Protein AF-A0A4V1WY82-F1 (afdb_monomer)

Structure (mmCIF, N/CA/C/O backbone):
data_AF-A0A4V1WY82-F1
#
_entry.id   AF-A0A4V1WY82-F1
#
loop_
_atom_site.group_PDB
_atom_site.id
_atom_site.type_symbol
_atom_site.label_atom_id
_atom_site.label_alt_id
_atom_site.label_comp_id
_atom_site.label_asym_id
_atom_site.label_entity_id
_atom_site.label_seq_id
_atom_site.pdbx_PDB_ins_code
_atom_site.Cartn_x
_atom_site.Cartn_y
_atom_site.Cartn_z
_atom_site.occupancy
_atom_site.B_iso_or_equiv
_atom_site.auth_seq_id
_atom_site.auth_comp_id
_atom_site.auth_asym_id
_atom_site.auth_atom_id
_atom_site.pdbx_PDB_model_num
ATOM 1 N N . MET A 1 1 ? 29.888 20.315 2.794 1.00 37.31 1 MET A N 1
ATOM 2 C CA . MET A 1 1 ? 28.542 19.776 3.081 1.00 37.31 1 MET A CA 1
ATOM 3 C C . MET A 1 1 ? 27.620 20.946 3.357 1.00 37.31 1 MET A C 1
ATOM 5 O O . MET A 1 1 ? 27.768 21.593 4.385 1.00 37.31 1 MET A O 1
ATOM 9 N N . THR A 1 2 ? 26.738 21.263 2.414 1.00 35.22 2 THR A N 1
ATOM 10 C CA . THR A 1 2 ? 25.754 22.341 2.561 1.00 35.22 2 THR A CA 1
ATOM 11 C C . THR A 1 2 ? 24.454 21.702 3.030 1.00 35.22 2 THR A C 1
ATOM 13 O O . THR A 1 2 ? 23.921 20.829 2.351 1.00 35.22 2 THR A O 1
ATOM 16 N N . LYS A 1 3 ? 23.987 22.074 4.222 1.00 39.97 3 LYS A N 1
ATOM 17 C CA . LYS A 1 3 ? 22.721 21.601 4.791 1.00 39.97 3 LYS A CA 1
ATOM 18 C C . LYS A 1 3 ? 21.588 22.189 3.942 1.00 39.97 3 LYS A C 1
ATOM 20 O O . LYS A 1 3 ? 21.445 23.408 3.901 1.00 39.97 3 LYS A O 1
ATOM 25 N N . VAL A 1 4 ? 20.825 21.353 3.241 1.00 39.84 4 VAL A N 1
ATOM 26 C CA . VAL A 1 4 ? 19.589 21.794 2.582 1.00 39.84 4 VAL A CA 1
ATOM 27 C C . VAL A 1 4 ? 18.517 21.873 3.661 1.00 39.84 4 VAL A C 1
ATOM 29 O O . VAL A 1 4 ? 18.055 20.855 4.169 1.00 39.84 4 VAL A O 1
ATOM 32 N N . THR A 1 5 ? 18.171 23.088 4.067 1.00 46.53 5 THR A N 1
ATOM 33 C CA . THR A 1 5 ? 17.053 23.349 4.972 1.00 46.53 5 THR A CA 1
ATOM 34 C C . THR A 1 5 ? 15.776 23.359 4.137 1.00 46.53 5 THR A C 1
ATOM 36 O O . THR A 1 5 ? 15.651 24.174 3.223 1.00 46.53 5 THR A O 1
ATOM 39 N N . LYS A 1 6 ? 14.843 22.443 4.414 1.00 39.34 6 LYS A N 1
ATOM 40 C CA . LYS A 1 6 ? 13.514 22.444 3.794 1.00 39.34 6 LYS A CA 1
ATOM 41 C C . LYS A 1 6 ? 12.811 23.745 4.193 1.00 39.34 6 LYS A C 1
ATOM 43 O O . LYS A 1 6 ? 12.669 24.029 5.379 1.00 39.34 6 LYS A O 1
ATOM 48 N N . VAL A 1 7 ? 12.456 24.562 3.208 1.00 43.59 7 VAL A N 1
ATOM 49 C CA . VAL A 1 7 ? 11.649 25.767 3.412 1.00 43.59 7 VAL A CA 1
ATOM 50 C C . VAL A 1 7 ? 10.215 25.362 3.112 1.00 43.59 7 VAL A C 1
ATOM 52 O O . VAL A 1 7 ? 9.836 25.268 1.946 1.00 43.59 7 VAL A O 1
ATOM 55 N N . ASP A 1 8 ? 9.435 25.065 4.150 1.00 43.78 8 ASP A N 1
ATOM 56 C CA . ASP A 1 8 ? 7.994 24.883 4.001 1.00 43.78 8 ASP A CA 1
ATOM 57 C C . ASP A 1 8 ? 7.388 26.260 3.698 1.00 43.78 8 ASP A C 1
ATOM 59 O O . ASP A 1 8 ? 7.246 27.119 4.567 1.00 43.78 8 ASP A O 1
ATOM 63 N N . ALA A 1 9 ? 7.129 26.517 2.418 1.00 51.94 9 ALA A N 1
ATOM 64 C CA . ALA A 1 9 ? 6.498 27.748 1.978 1.00 51.94 9 ALA A CA 1
ATOM 65 C C . ALA A 1 9 ? 4.977 27.596 2.085 1.00 51.94 9 ALA A C 1
ATOM 67 O O . ALA A 1 9 ? 4.385 26.743 1.425 1.00 51.94 9 ALA A O 1
ATOM 68 N N . THR A 1 10 ? 4.330 28.448 2.880 1.00 53.16 10 THR A N 1
ATOM 69 C CA . THR A 1 10 ? 2.871 28.594 2.855 1.00 53.16 10 THR A CA 1
ATOM 70 C C . THR A 1 10 ? 2.479 29.231 1.527 1.00 53.16 10 THR A C 1
ATOM 72 O O . THR A 1 10 ? 2.711 30.420 1.308 1.00 53.16 10 THR A O 1
ATOM 75 N N . VAL A 1 11 ? 1.910 28.436 0.622 1.00 58.19 11 VAL A N 1
ATOM 76 C CA . VAL A 1 11 ? 1.456 28.913 -0.687 1.00 58.19 11 VAL A CA 1
ATOM 77 C C . VAL A 1 11 ? -0.062 29.062 -0.666 1.00 58.19 11 VAL A C 1
ATOM 79 O O . VAL A 1 11 ? -0.779 28.139 -0.287 1.00 58.19 11 VAL A O 1
ATOM 82 N N . SER A 1 12 ? -0.559 30.233 -1.065 1.00 64.06 12 SER A N 1
ATOM 83 C CA . SER A 1 12 ? -1.989 30.516 -1.196 1.00 64.06 12 SER A CA 1
ATOM 84 C C . SER A 1 12 ? -2.392 30.605 -2.668 1.00 64.06 12 SER A C 1
ATOM 86 O O . SER A 1 12 ? -1.624 31.041 -3.526 1.00 64.06 12 SER A O 1
ATOM 88 N N . GLY A 1 13 ? -3.608 30.163 -2.983 1.00 68.88 13 GLY A N 1
ATOM 8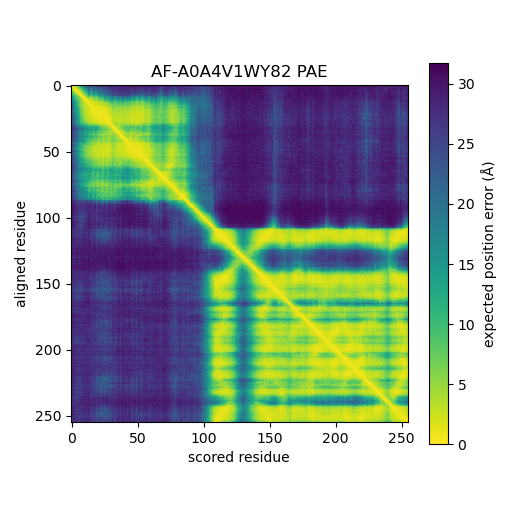9 C CA . GLY A 1 13 ? -4.155 30.228 -4.336 1.00 68.88 13 GLY A CA 1
ATOM 90 C C . GLY A 1 13 ? -5.323 29.272 -4.532 1.00 68.88 13 GLY A C 1
ATOM 91 O O . GLY A 1 13 ? -5.389 28.215 -3.912 1.00 68.88 13 GLY A O 1
ATOM 92 N N . THR A 1 14 ? -6.244 29.613 -5.432 1.00 67.81 14 THR A N 1
ATOM 93 C CA . THR A 1 14 ? -7.400 28.757 -5.757 1.00 67.81 14 THR A CA 1
ATOM 94 C C . THR A 1 14 ? -6.990 27.429 -6.399 1.00 67.81 14 THR A C 1
ATOM 96 O O . THR A 1 14 ? -7.705 26.438 -6.269 1.00 67.81 14 THR A O 1
ATOM 99 N N . SER A 1 15 ? -5.801 27.365 -7.008 1.00 70.19 15 SER A N 1
ATOM 100 C CA . SER A 1 15 ? -5.164 26.121 -7.461 1.00 70.19 15 SER A CA 1
ATOM 101 C C . SER A 1 15 ? -4.951 25.121 -6.326 1.00 70.19 15 SER A C 1
ATOM 103 O O . SER A 1 15 ? -5.021 23.918 -6.554 1.00 70.19 15 SER A O 1
ATOM 105 N N . PHE A 1 16 ? -4.741 25.618 -5.105 1.00 73.81 16 PHE A N 1
ATOM 106 C CA . PHE A 1 16 ? -4.625 24.803 -3.907 1.00 73.81 16 PHE A CA 1
ATOM 107 C C . PHE A 1 16 ? -5.960 24.515 -3.255 1.00 73.81 16 PHE A C 1
ATOM 109 O O . PHE A 1 16 ? -5.910 23.731 -2.336 1.00 73.81 16 PHE A O 1
ATOM 116 N N . ALA A 1 17 ? -7.079 25.116 -3.685 1.00 70.94 17 ALA A N 1
ATOM 117 C CA . ALA A 1 17 ? -8.444 24.818 -3.222 1.00 70.94 17 ALA A CA 1
ATOM 118 C C . ALA A 1 17 ? -9.136 23.741 -4.092 1.00 70.94 17 ALA A C 1
ATOM 120 O O . ALA A 1 17 ? -10.013 22.998 -3.646 1.00 70.94 17 ALA A O 1
ATOM 121 N N . ALA A 1 18 ? -8.744 23.661 -5.367 1.00 74.31 18 ALA A N 1
ATOM 122 C CA . ALA A 1 18 ? -9.261 22.690 -6.326 1.00 74.31 18 ALA A CA 1
ATOM 123 C C . ALA A 1 18 ? -9.096 21.215 -5.891 1.00 74.31 18 ALA A C 1
ATOM 125 O O . ALA A 1 18 ? -10.080 20.474 -5.989 1.00 74.31 18 ALA A O 1
ATOM 126 N N . PRO A 1 19 ? -7.927 20.753 -5.395 1.00 77.88 19 PRO A N 1
ATOM 127 C CA . PRO A 1 19 ? -7.773 19.360 -4.979 1.00 77.88 19 PRO A CA 1
ATOM 128 C C . PRO A 1 19 ? -8.625 18.989 -3.755 1.00 77.88 19 PRO A C 1
ATOM 130 O O . PRO A 1 19 ? -9.113 17.863 -3.704 1.00 77.88 19 PRO A O 1
ATOM 133 N N . GLN A 1 20 ? -8.883 19.900 -2.805 1.00 76.12 20 GLN A N 1
ATOM 134 C CA . GLN A 1 20 ? -9.777 19.597 -1.676 1.00 76.12 20 GLN A CA 1
ATOM 135 C C . GLN A 1 20 ? -11.219 19.446 -2.151 1.00 76.12 20 GLN A C 1
ATOM 137 O O . GLN A 1 20 ? -11.891 18.499 -1.753 1.00 76.12 20 GLN A O 1
ATOM 142 N N . VAL A 1 21 ? -11.692 20.328 -3.040 1.00 77.81 21 VAL A N 1
ATOM 143 C CA . VAL A 1 21 ? -13.043 20.205 -3.615 1.00 77.81 21 VAL A CA 1
ATOM 144 C C . VAL A 1 21 ? -13.185 18.892 -4.390 1.00 77.81 21 VAL A C 1
ATOM 146 O O . VAL A 1 21 ? -14.201 18.209 -4.259 1.00 77.81 21 VAL A O 1
ATOM 149 N N . ALA A 1 22 ? -12.158 18.497 -5.148 1.00 79.50 22 ALA A N 1
ATOM 150 C CA . ALA A 1 22 ? -12.139 17.212 -5.842 1.00 79.50 22 ALA A CA 1
ATOM 151 C C . ALA A 1 22 ? -12.203 16.024 -4.866 1.00 79.50 22 ALA A C 1
ATOM 153 O O . ALA A 1 22 ? -12.971 15.092 -5.099 1.00 79.50 22 ALA A O 1
ATOM 154 N N . GLY A 1 23 ? -11.457 16.083 -3.757 1.00 79.81 23 GLY A N 1
ATOM 155 C CA . GLY A 1 23 ? -11.497 15.076 -2.695 1.00 79.81 23 GLY A CA 1
ATOM 156 C C . GLY A 1 23 ? -12.883 14.941 -2.064 1.00 79.81 23 GLY A C 1
ATOM 157 O O . GLY A 1 23 ? -13.404 13.835 -1.967 1.00 79.81 23 GLY A O 1
ATOM 158 N N . VAL A 1 24 ? -13.531 16.062 -1.729 1.00 79.81 24 VAL A N 1
ATOM 159 C CA . VAL A 1 24 ? -14.899 16.055 -1.185 1.00 79.81 24 VAL A CA 1
ATOM 160 C C . VAL A 1 24 ? -15.875 15.424 -2.178 1.00 79.81 24 VAL A C 1
ATOM 162 O O . VAL A 1 24 ? -16.623 14.524 -1.810 1.00 79.81 24 VAL A O 1
ATOM 165 N N . ILE A 1 25 ? -15.849 15.824 -3.453 1.00 79.62 25 ILE A N 1
ATOM 166 C CA . ILE A 1 25 ? -16.720 15.231 -4.483 1.00 79.62 25 ILE A CA 1
ATOM 167 C C . ILE A 1 25 ? -16.465 13.723 -4.619 1.00 79.62 25 ILE A C 1
ATOM 169 O O . ILE A 1 25 ? -17.419 12.957 -4.751 1.00 79.62 25 ILE A O 1
ATOM 173 N N . ALA A 1 26 ? -15.204 13.286 -4.554 1.00 81.25 26 ALA A N 1
ATOM 174 C CA . ALA A 1 26 ? -14.852 11.871 -4.605 1.00 81.25 26 ALA A CA 1
ATOM 175 C C . ALA A 1 26 ? -15.459 11.086 -3.431 1.00 81.25 26 ALA A C 1
ATOM 177 O O . ALA A 1 26 ? -16.004 10.007 -3.655 1.00 81.25 26 ALA A O 1
ATOM 178 N N . THR A 1 27 ? -15.465 11.649 -2.220 1.00 78.44 27 THR A N 1
ATOM 179 C CA . THR A 1 27 ? -16.127 11.042 -1.055 1.00 78.44 27 THR A CA 1
ATOM 180 C C . THR A 1 27 ? -17.627 10.853 -1.283 1.00 78.44 27 THR A C 1
ATOM 182 O O . THR A 1 27 ? -18.168 9.788 -1.003 1.00 78.44 27 THR A O 1
ATOM 185 N N . TYR A 1 28 ? -18.319 11.838 -1.861 1.00 74.62 28 TYR A N 1
ATOM 186 C CA . TYR A 1 28 ? -19.750 11.708 -2.183 1.00 74.62 28 TYR A CA 1
ATOM 187 C C . TYR A 1 28 ? -20.048 10.710 -3.303 1.00 74.62 28 TYR A C 1
ATOM 189 O O . TYR A 1 28 ? -21.163 10.196 -3.396 1.00 74.62 28 TYR A O 1
ATOM 197 N N . LEU A 1 29 ? -19.073 10.449 -4.173 1.00 74.12 29 LEU A N 1
ATOM 198 C CA . LEU A 1 29 ? -19.192 9.439 -5.218 1.00 74.12 29 LEU A CA 1
ATOM 199 C C . LEU A 1 29 ? -18.999 8.017 -4.680 1.00 74.12 29 LEU A C 1
ATOM 201 O O . LEU A 1 29 ? -19.572 7.091 -5.255 1.00 74.12 29 LEU A O 1
ATOM 205 N N . SER A 1 30 ? -18.197 7.843 -3.627 1.00 72.81 30 SER A N 1
ATOM 206 C CA . SER A 1 30 ? -17.795 6.531 -3.106 1.00 72.81 30 SER A CA 1
ATOM 207 C C . SER A 1 30 ? -18.543 6.092 -1.846 1.00 72.81 30 SER A C 1
AT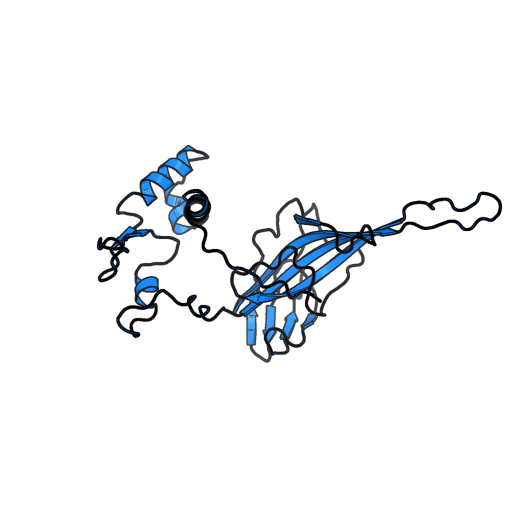OM 209 O O . SER A 1 30 ? -18.653 4.892 -1.600 1.00 72.81 30 SER A O 1
ATOM 211 N N . HIS A 1 31 ? -19.068 7.024 -1.047 1.00 70.19 31 HIS A N 1
ATOM 212 C CA . HIS A 1 31 ? -19.664 6.700 0.246 1.00 70.19 31 HIS A CA 1
ATOM 213 C C . HIS A 1 31 ? -21.041 6.043 0.095 1.00 70.19 31 HIS A C 1
ATOM 215 O O . HIS A 1 31 ? -21.954 6.614 -0.500 1.00 70.19 31 HIS A O 1
ATOM 221 N N . ALA A 1 32 ? -21.213 4.853 0.678 1.00 57.50 32 ALA A N 1
ATOM 222 C CA . ALA A 1 32 ? -22.410 4.027 0.504 1.00 57.50 32 ALA A CA 1
ATOM 223 C C . ALA A 1 32 ? -23.712 4.777 0.846 1.00 57.50 32 ALA A C 1
ATOM 225 O O . ALA A 1 3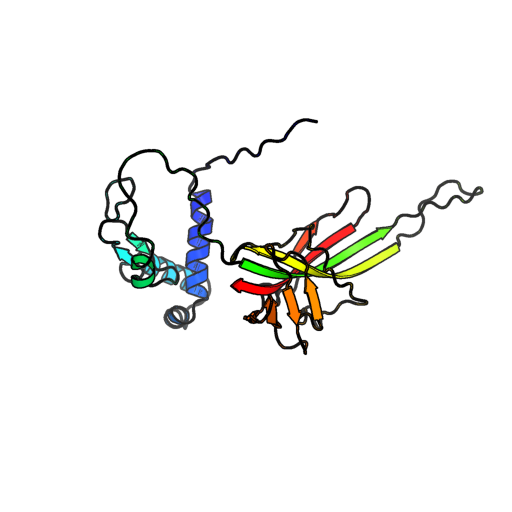2 ? -24.649 4.757 0.051 1.00 57.50 32 ALA A O 1
ATOM 226 N N . GLU A 1 33 ? -23.731 5.525 1.956 1.00 59.19 33 GLU A N 1
ATOM 227 C CA . GLU A 1 33 ? -24.923 6.254 2.425 1.00 59.19 33 GLU A CA 1
ATOM 228 C C . GLU A 1 33 ? -25.361 7.404 1.500 1.00 59.19 33 GLU A C 1
ATOM 230 O O . GLU A 1 33 ? -26.535 7.771 1.481 1.00 59.19 33 GLU A O 1
ATOM 235 N N . THR A 1 34 ? -24.443 7.984 0.719 1.00 61.97 34 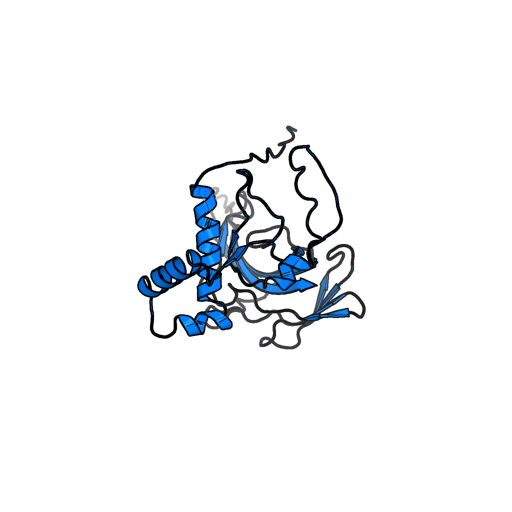THR A N 1
ATOM 236 C C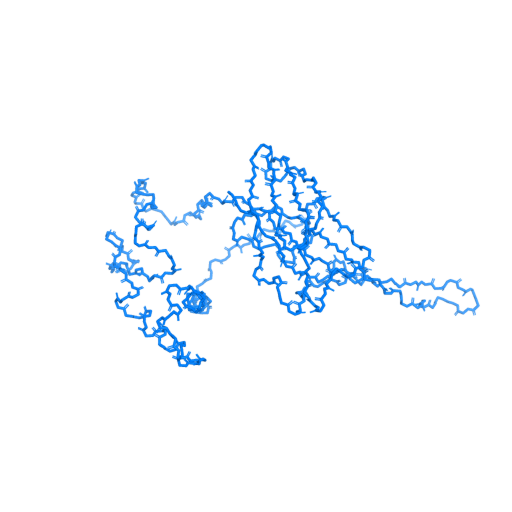A . THR A 1 34 ? -24.761 9.078 -0.216 1.00 61.97 34 THR A CA 1
ATOM 237 C C . THR A 1 34 ? -24.819 8.602 -1.661 1.00 61.97 34 THR A C 1
ATOM 239 O O . THR A 1 34 ? -25.499 9.222 -2.474 1.00 61.97 34 THR A O 1
ATOM 242 N N . SER A 1 35 ? -24.192 7.469 -1.985 1.00 62.59 35 SER A N 1
ATOM 243 C CA . SER A 1 35 ? -24.182 6.883 -3.328 1.00 62.59 35 SER A CA 1
ATOM 244 C C . SER A 1 35 ? -25.592 6.577 -3.843 1.00 62.59 35 SER A C 1
ATOM 246 O O . SER A 1 35 ? -25.883 6.790 -5.023 1.00 62.59 35 SER A O 1
ATOM 248 N N . GLU A 1 36 ? -26.498 6.183 -2.941 1.00 68.19 36 GLU A N 1
ATOM 249 C CA . GLU A 1 36 ? -27.888 5.882 -3.273 1.00 68.19 36 GLU A CA 1
ATOM 250 C C . GLU A 1 36 ? -28.688 7.118 -3.697 1.00 68.19 36 GLU A C 1
ATOM 252 O O . GLU A 1 36 ? -29.575 7.012 -4.546 1.00 68.19 36 GLU A O 1
ATOM 257 N N . GLN A 1 37 ? -28.334 8.305 -3.187 1.00 69.38 37 GLN A N 1
ATOM 258 C CA . GLN A 1 37 ? -28.984 9.574 -3.545 1.00 69.38 37 GLN A CA 1
ATOM 259 C C . GLN A 1 37 ? -28.752 9.948 -5.015 1.00 69.38 37 GLN A C 1
ATOM 261 O O . GLN A 1 37 ? -29.525 10.710 -5.598 1.00 69.38 37 GLN A O 1
ATOM 266 N N . TRP A 1 38 ? -27.707 9.385 -5.627 1.00 74.62 38 TRP A N 1
ATOM 267 C CA . TRP A 1 38 ? -27.303 9.651 -7.005 1.00 74.62 38 TRP A CA 1
ATOM 268 C C . TRP A 1 38 ? -27.568 8.473 -7.951 1.00 74.62 38 TRP A C 1
ATOM 270 O O . TRP A 1 38 ? -27.116 8.489 -9.107 1.00 74.62 38 TRP A O 1
ATOM 280 N N . ASN A 1 39 ? -28.289 7.448 -7.486 1.00 68.31 39 ASN A N 1
ATOM 281 C CA . ASN A 1 39 ? -28.653 6.292 -8.296 1.00 68.31 39 ASN A CA 1
ATOM 282 C C . ASN A 1 39 ? -29.482 6.732 -9.515 1.00 68.31 39 ASN A C 1
ATOM 284 O O . ASN A 1 39 ? -30.498 7.410 -9.399 1.00 68.31 39 ASN A O 1
ATOM 288 N N . GLY A 1 40 ? -29.016 6.364 -10.712 1.00 72.56 40 GLY A N 1
ATOM 289 C CA . GLY A 1 40 ? -29.618 6.762 -11.993 1.00 72.56 40 GLY A CA 1
ATOM 290 C C . GLY A 1 40 ? -28.968 7.973 -12.678 1.00 72.56 40 GLY A C 1
ATOM 291 O O . GLY A 1 40 ? -29.212 8.201 -13.862 1.00 72.56 40 GLY A O 1
ATOM 292 N N . LEU A 1 41 ? -28.086 8.712 -11.997 1.00 76.75 41 LEU A N 1
ATOM 293 C CA . LEU A 1 41 ? -27.262 9.764 -12.607 1.00 76.75 41 LEU A CA 1
ATOM 294 C C . LEU A 1 41 ? -25.881 9.210 -12.959 1.00 76.75 41 LEU A C 1
ATOM 296 O O . LEU A 1 41 ? -25.329 8.436 -12.187 1.00 76.75 41 LEU A O 1
ATOM 300 N N . THR A 1 42 ? -25.279 9.611 -14.079 1.00 76.44 42 THR A N 1
ATOM 301 C CA . THR A 1 42 ? -23.930 9.169 -14.485 1.00 76.44 42 THR A CA 1
ATOM 302 C C . THR A 1 42 ? -23.074 10.335 -14.979 1.00 76.44 42 THR A C 1
ATOM 304 O O . THR A 1 42 ? -23.591 11.388 -15.370 1.00 76.44 42 THR A O 1
ATOM 307 N N . GLY A 1 43 ? -21.749 10.154 -14.941 1.00 77.25 43 GLY A N 1
ATOM 308 C CA . GLY A 1 43 ? -20.771 11.107 -15.470 1.00 77.25 43 GLY A CA 1
ATOM 309 C C . GLY A 1 43 ? -20.950 12.531 -14.931 1.00 77.25 43 GLY A C 1
ATOM 310 O O . GLY A 1 43 ? -21.140 12.742 -13.734 1.00 77.25 43 GLY A O 1
ATOM 311 N N . VAL A 1 44 ? -20.932 13.513 -15.835 1.00 81.00 44 VAL A N 1
ATOM 312 C CA . VAL A 1 44 ? -21.014 14.948 -15.506 1.00 81.00 44 VAL A CA 1
ATOM 313 C C . VAL A 1 44 ? -22.299 15.311 -14.756 1.00 81.00 44 VAL A C 1
ATOM 315 O O . VAL A 1 44 ? -22.255 16.121 -13.835 1.00 81.00 44 VAL A O 1
ATOM 318 N N . LYS A 1 45 ? -23.439 14.689 -15.091 1.00 77.38 45 LYS A N 1
ATOM 319 C CA . LYS A 1 45 ? -24.724 14.983 -14.433 1.00 77.38 45 LYS A CA 1
ATOM 320 C C . LYS A 1 45 ? -24.696 14.624 -12.950 1.00 77.38 45 LYS A C 1
ATOM 322 O O . LYS A 1 45 ? -25.242 15.356 -12.136 1.00 77.38 45 LYS A O 1
ATOM 327 N N . ARG A 1 46 ? -24.020 13.526 -12.597 1.00 78.62 46 ARG A N 1
ATOM 328 C CA . ARG A 1 46 ? -23.834 13.119 -11.200 1.00 78.62 46 ARG A CA 1
ATOM 329 C C . ARG A 1 46 ? -22.989 14.142 -10.437 1.00 78.62 46 ARG A C 1
ATOM 331 O O . ARG A 1 46 ? -23.384 14.575 -9.363 1.00 78.62 46 ARG A O 1
ATOM 338 N N . VAL A 1 47 ? -21.871 14.574 -11.021 1.00 78.75 47 VAL A N 1
ATOM 339 C CA . VAL A 1 47 ? -20.982 15.578 -10.410 1.00 78.75 47 VAL A CA 1
ATOM 340 C C . VAL A 1 47 ? -21.698 16.919 -10.212 1.00 78.75 47 VAL A C 1
ATOM 342 O O . VAL A 1 47 ? -21.552 17.541 -9.165 1.00 78.75 47 VAL A O 1
ATOM 345 N N . GLN A 1 48 ? -22.521 17.343 -11.175 1.00 80.44 48 GLN A N 1
ATOM 346 C CA . GLN A 1 48 ? -23.308 18.576 -11.068 1.00 80.44 48 GLN A CA 1
ATOM 347 C C . GLN A 1 48 ? -24.336 18.529 -9.930 1.00 80.44 48 GLN A C 1
ATOM 349 O O . GLN A 1 48 ? -24.512 19.526 -9.233 1.00 80.44 48 GLN A O 1
ATOM 354 N N . GLU A 1 49 ? -25.005 17.394 -9.721 1.00 79.75 49 GLU A N 1
ATOM 355 C CA . GLU A 1 49 ? -25.956 17.248 -8.612 1.00 79.75 49 GLU A CA 1
ATOM 356 C C . GLU A 1 49 ? -25.253 17.179 -7.251 1.00 79.75 49 GLU A C 1
ATOM 358 O O . GLU A 1 49 ? -25.703 17.828 -6.309 1.00 79.75 49 GLU A O 1
ATOM 363 N N . ILE A 1 50 ? -24.092 16.520 -7.165 1.00 81.75 50 ILE A N 1
ATOM 364 C CA . ILE A 1 50 ? -23.244 16.556 -5.962 1.00 81.75 50 ILE A CA 1
ATOM 365 C C . ILE A 1 50 ? -22.808 17.992 -5.660 1.00 81.75 50 ILE A C 1
ATOM 367 O O . ILE A 1 50 ? -22.917 18.445 -4.527 1.00 81.75 50 ILE A O 1
ATOM 371 N N . GLN A 1 51 ? -22.378 18.754 -6.668 1.00 81.06 51 GLN A N 1
ATOM 372 C CA . GLN A 1 51 ? -21.996 20.152 -6.483 1.00 81.06 51 GLN A CA 1
ATOM 373 C C . GLN A 1 51 ? -23.169 21.005 -5.973 1.00 81.06 51 GLN A C 1
ATOM 375 O O . GLN A 1 51 ? -22.997 21.793 -5.045 1.00 81.06 51 GLN A O 1
ATOM 380 N N . LYS A 1 52 ? -24.375 20.833 -6.532 1.00 80.12 52 LYS A N 1
ATOM 381 C CA . LYS A 1 52 ? -25.585 21.515 -6.036 1.00 80.12 52 LYS A CA 1
ATOM 382 C C . LYS A 1 52 ? -25.904 21.129 -4.596 1.00 80.12 52 LYS A C 1
ATOM 384 O O . LYS A 1 52 ? -26.310 21.987 -3.817 1.00 80.12 52 LYS A O 1
ATOM 389 N N . TYR A 1 53 ? -25.721 19.857 -4.253 1.00 78.94 53 TYR A N 1
ATOM 390 C CA . TYR A 1 53 ? -25.924 19.361 -2.901 1.00 78.94 53 TYR A CA 1
ATOM 391 C C . TYR A 1 53 ? -24.943 19.997 -1.922 1.00 78.94 53 TYR A C 1
ATOM 393 O O . TYR A 1 53 ? -25.412 20.557 -0.939 1.00 78.94 53 TYR A O 1
ATOM 401 N N . LEU A 1 54 ? -23.643 20.014 -2.247 1.00 78.31 54 LEU A N 1
ATOM 402 C CA . LEU A 1 54 ? -22.556 20.611 -1.454 1.00 78.31 54 LEU A CA 1
ATOM 403 C C . LEU A 1 54 ? -22.750 22.106 -1.160 1.00 78.31 54 LEU A C 1
ATOM 405 O O . LEU A 1 54 ? -22.329 22.598 -0.118 1.00 78.31 54 LEU A O 1
ATOM 4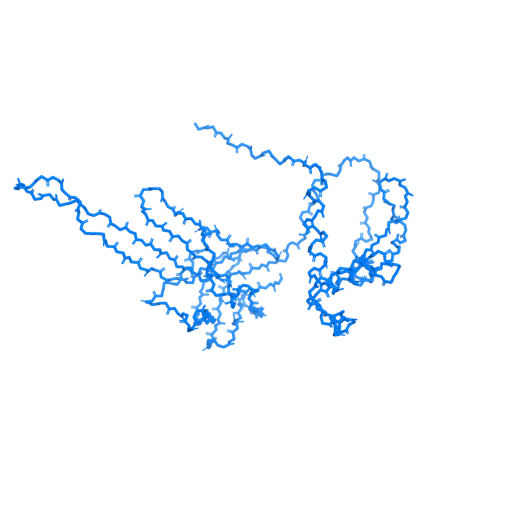09 N N . ILE A 1 55 ? -23.370 22.833 -2.092 1.00 75.06 55 ILE A N 1
ATOM 410 C CA . ILE A 1 55 ? -23.683 24.262 -1.942 1.00 75.06 55 ILE A CA 1
ATOM 411 C C . ILE A 1 55 ? -24.955 24.468 -1.095 1.00 75.06 55 ILE A C 1
ATOM 413 O O . ILE A 1 55 ? -25.213 25.563 -0.594 1.00 75.06 55 ILE A O 1
ATOM 417 N N . SER A 1 56 ? -25.781 23.433 -0.932 1.00 74.25 56 SER A N 1
ATOM 418 C CA . SER A 1 56 ? -27.049 23.524 -0.214 1.00 74.25 56 SER A CA 1
ATOM 419 C C . SER A 1 56 ? -26.877 23.388 1.301 1.00 74.25 56 SER A C 1
ATOM 421 O O . SER A 1 56 ? -25.952 22.757 1.797 1.00 74.25 56 SER A O 1
ATOM 423 N N . ASN A 1 57 ? -27.863 23.870 2.062 1.00 75.31 57 ASN A N 1
ATOM 424 C CA . ASN A 1 57 ? -27.907 23.662 3.514 1.00 75.31 57 ASN A CA 1
ATOM 425 C C . ASN A 1 57 ? -28.073 22.185 3.924 1.00 75.31 57 ASN A C 1
ATOM 427 O O . ASN A 1 57 ? -27.994 21.889 5.107 1.00 75.31 57 ASN A O 1
ATOM 431 N N . LYS A 1 58 ? -28.351 21.261 2.992 1.00 69.12 58 LYS A N 1
ATOM 432 C CA . LYS A 1 58 ? -28.560 19.839 3.315 1.00 69.12 58 LYS A CA 1
ATOM 433 C C . LYS A 1 58 ? -27.251 19.089 3.542 1.00 69.12 58 LYS A C 1
ATOM 435 O O . LYS A 1 58 ? -27.240 18.095 4.255 1.00 69.12 58 LYS A O 1
ATOM 440 N N . SER A 1 59 ? -26.169 19.560 2.932 1.00 71.19 59 SER A N 1
ATOM 441 C CA . SER A 1 59 ? -24.841 18.961 3.029 1.00 71.19 59 SER A CA 1
ATOM 442 C C . SER A 1 59 ? -23.974 19.637 4.079 1.00 71.19 59 SER A C 1
ATOM 444 O O . SER A 1 59 ? -22.763 19.463 4.050 1.00 71.19 59 SER A O 1
ATOM 446 N N . SER A 1 60 ? -24.534 20.506 4.915 1.00 73.56 60 SER A N 1
ATOM 447 C CA . SER A 1 60 ? -23.731 21.357 5.782 1.00 73.56 60 SER A CA 1
ATOM 448 C C . SER A 1 60 ? -24.484 21.749 7.036 1.00 73.56 60 SER A C 1
ATOM 450 O O . SER A 1 60 ? -25.694 21.958 6.974 1.00 73.56 60 SER A O 1
ATOM 452 N N . TRP A 1 61 ? -23.761 21.971 8.120 1.00 73.50 61 TRP A N 1
ATOM 453 C CA . TRP A 1 61 ? -24.293 22.590 9.326 1.00 73.50 61 TRP A CA 1
ATOM 454 C C . TRP A 1 61 ? -23.464 23.820 9.689 1.00 73.50 61 TRP A C 1
ATOM 456 O O . TRP A 1 61 ? -22.390 24.065 9.133 1.00 73.50 61 TRP A O 1
ATOM 466 N N . ILE A 1 62 ? -24.008 24.629 10.590 1.00 76.69 62 ILE A N 1
ATOM 467 C CA . ILE A 1 62 ? -23.276 25.736 11.195 1.00 76.69 62 ILE A CA 1
ATOM 468 C C . ILE A 1 62 ? -22.634 25.203 12.465 1.00 76.69 62 ILE A C 1
ATOM 470 O O . ILE A 1 62 ? -23.327 24.688 13.344 1.00 76.69 62 ILE A O 1
ATOM 474 N N . GLU A 1 63 ? -21.320 25.334 12.566 1.00 68.62 63 GLU A N 1
ATOM 475 C CA . GLU A 1 63 ? -20.615 24.998 13.791 1.00 68.62 63 GLU A CA 1
ATOM 476 C C . GLU A 1 63 ? -20.838 26.108 14.826 1.00 68.62 63 GLU A C 1
ATOM 478 O O . GLU A 1 63 ? -20.388 27.245 14.684 1.00 68.62 63 GLU A O 1
ATOM 483 N N . SER A 1 64 ? -21.604 25.785 15.870 1.00 63.84 64 SER A N 1
ATOM 484 C CA . SER A 1 64 ? -21.989 26.752 16.897 1.00 63.84 64 SER A CA 1
ATOM 485 C C . SER A 1 64 ? -20.764 27.270 17.651 1.00 63.84 64 SER A C 1
ATOM 487 O O . SER A 1 64 ? -20.121 26.523 18.382 1.00 63.84 64 SER A O 1
ATOM 489 N N . GLY A 1 65 ? -20.499 28.572 17.539 1.00 64.56 65 GLY A N 1
ATOM 490 C CA . GLY A 1 65 ? -19.385 29.238 18.218 1.00 64.56 65 GLY A CA 1
ATOM 491 C C . GLY A 1 65 ? -18.097 29.313 17.397 1.00 64.56 65 GLY A C 1
ATOM 492 O O . GLY A 1 65 ? -17.184 30.028 17.807 1.00 64.56 65 GLY A O 1
ATOM 493 N N . ALA A 1 66 ? -18.037 28.663 16.231 1.00 66.19 66 ALA A N 1
ATOM 494 C CA . ALA A 1 66 ? -16.936 28.815 15.291 1.00 66.19 66 ALA A CA 1
ATOM 495 C C . ALA A 1 66 ? -17.236 29.940 14.294 1.00 66.19 66 ALA A C 1
ATOM 497 O O . ALA A 1 66 ? -18.315 30.010 13.695 1.00 66.19 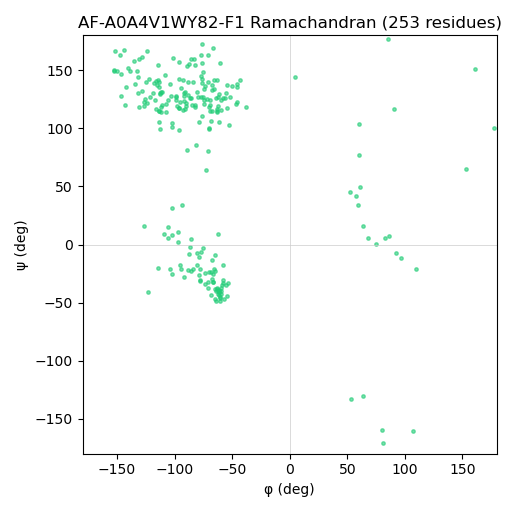66 ALA A O 1
ATOM 498 N N . LYS A 1 67 ? -16.261 30.832 14.122 1.00 68.75 67 LYS A N 1
ATOM 499 C CA . LYS A 1 67 ? -16.292 31.902 13.128 1.00 68.75 67 LYS A CA 1
ATOM 500 C C . LYS A 1 67 ? -15.193 31.668 12.106 1.00 68.75 67 LYS A C 1
ATOM 502 O O . LYS A 1 67 ? -14.102 31.230 12.468 1.00 68.75 67 LYS A O 1
ATOM 507 N N . ASP A 1 68 ? -15.478 31.954 10.844 1.00 65.94 68 ASP A N 1
ATOM 508 C CA . ASP A 1 68 ? -14.423 32.068 9.846 1.00 65.94 68 ASP A CA 1
ATOM 509 C C . ASP A 1 68 ? -13.528 33.298 10.145 1.00 65.94 68 ASP A C 1
ATOM 511 O O . ASP A 1 68 ? -13.864 34.119 11.010 1.00 65.94 68 ASP A O 1
ATOM 515 N N . PRO A 1 69 ? -12.373 33.445 9.471 1.00 66.94 69 PRO A N 1
ATOM 516 C CA . PRO A 1 69 ? -11.478 34.586 9.678 1.00 66.94 69 PRO A CA 1
ATOM 517 C C . PRO A 1 69 ? -12.123 35.961 9.433 1.00 66.94 69 PRO A C 1
ATOM 519 O O . PRO A 1 69 ? -11.598 36.965 9.910 1.00 66.94 69 PRO A O 1
ATOM 522 N N . ASP A 1 70 ? -13.255 36.003 8.726 1.00 71.31 70 ASP A N 1
ATOM 523 C CA . ASP A 1 70 ? -14.011 37.213 8.406 1.00 71.31 70 ASP A CA 1
ATOM 524 C C . ASP A 1 70 ? -15.186 37.454 9.385 1.00 71.31 70 ASP A C 1
ATOM 526 O O . ASP A 1 70 ? -15.919 38.439 9.262 1.00 71.31 70 ASP A O 1
ATOM 530 N N . GLY A 1 71 ? -15.351 36.596 10.400 1.00 69.94 71 GLY A N 1
ATOM 531 C CA . GLY A 1 71 ? -16.343 36.732 11.469 1.00 69.94 71 GLY A CA 1
ATOM 532 C C . GLY A 1 71 ? -17.730 36.156 11.157 1.00 69.94 71 GLY A C 1
ATOM 533 O O . GLY A 1 71 ? -18.658 36.327 11.961 1.00 69.94 71 GLY A O 1
ATOM 534 N N . TYR A 1 72 ? -17.900 35.463 10.030 1.00 71.50 72 TYR A N 1
ATOM 535 C CA . TYR A 1 72 ? -19.145 34.775 9.688 1.00 71.50 72 TYR A CA 1
ATOM 536 C C . TYR A 1 72 ? -19.217 33.409 10.362 1.00 71.50 72 TYR A C 1
ATOM 538 O O . TYR A 1 72 ? -18.203 32.815 10.715 1.00 71.50 72 TYR A O 1
ATOM 546 N N . ASP A 1 73 ? -20.435 32.915 10.582 1.00 74.56 73 ASP A N 1
ATOM 547 C CA . ASP A 1 73 ? -20.640 31.575 11.133 1.00 74.56 73 ASP A CA 1
ATOM 548 C C . ASP A 1 73 ? -19.978 30.518 10.241 1.00 74.56 73 ASP A C 1
ATOM 550 O O . ASP A 1 73 ? -20.251 30.456 9.036 1.00 74.56 73 ASP A O 1
ATOM 554 N N . LEU A 1 74 ? -19.118 29.682 10.834 1.00 72.62 74 LEU A N 1
ATOM 555 C CA . LEU A 1 74 ? -18.391 28.669 10.085 1.00 72.62 74 LEU A CA 1
ATOM 556 C C . LEU A 1 74 ? -19.358 27.578 9.621 1.00 72.62 74 LEU A C 1
ATOM 558 O O . LEU A 1 74 ? -19.996 26.881 10.415 1.00 72.62 74 LEU A O 1
ATOM 562 N N . ARG A 1 75 ? -19.460 27.434 8.301 1.00 71.88 75 ARG A N 1
ATOM 563 C CA . ARG A 1 75 ? -20.250 26.386 7.666 1.00 71.88 75 ARG A CA 1
ATOM 564 C C . ARG A 1 75 ? -19.368 25.184 7.384 1.00 71.88 75 ARG A C 1
ATOM 566 O O . ARG A 1 75 ? -18.484 25.247 6.532 1.00 71.88 75 ARG A O 1
ATOM 573 N N . VAL A 1 76 ? -19.674 24.076 8.040 1.00 73.44 76 VAL A N 1
ATOM 574 C CA . VAL A 1 76 ? -18.984 22.809 7.820 1.00 73.44 76 VAL A CA 1
ATOM 575 C C . VAL A 1 76 ? -19.785 21.998 6.818 1.00 73.44 76 VAL A C 1
ATOM 577 O O . VAL A 1 76 ? -20.974 21.752 7.012 1.00 73.44 76 VAL A O 1
ATOM 580 N N . VAL A 1 77 ? -19.143 21.626 5.714 1.00 72.50 77 VAL A N 1
ATOM 581 C CA . VAL A 1 77 ? -19.723 20.747 4.698 1.00 72.50 77 VAL A CA 1
ATOM 582 C C . VAL A 1 77 ? -19.420 19.306 5.089 1.00 72.50 77 VAL A C 1
ATOM 584 O O . VAL A 1 77 ? -18.267 18.962 5.338 1.00 72.50 77 VAL A O 1
ATOM 587 N N . TRP A 1 78 ? -20.449 18.464 5.121 1.00 67.94 78 TRP A N 1
ATOM 588 C CA . TRP A 1 78 ? -20.328 17.045 5.413 1.00 67.94 78 TRP A CA 1
ATOM 589 C C . TRP A 1 78 ? -19.342 16.399 4.446 1.00 67.94 78 TRP A C 1
ATOM 591 O O . TRP A 1 78 ? -19.484 16.513 3.227 1.00 67.94 78 TRP A O 1
ATOM 601 N N . ASN A 1 79 ? -18.348 15.728 5.009 1.00 65.06 79 ASN A N 1
ATOM 602 C CA . ASN A 1 79 ? -17.227 15.100 4.318 1.00 65.06 79 ASN A CA 1
ATOM 603 C C . ASN A 1 79 ? -17.083 13.612 4.694 1.00 65.06 79 ASN A C 1
ATOM 605 O O . ASN A 1 79 ? -16.025 13.032 4.466 1.00 65.06 79 ASN A O 1
ATOM 609 N N . GLY A 1 80 ? -18.120 13.012 5.289 1.00 60.81 80 GLY A N 1
ATOM 610 C CA . GLY A 1 80 ? -18.092 11.656 5.848 1.00 60.81 80 GLY A CA 1
ATOM 611 C C . GLY A 1 80 ? -18.153 11.610 7.379 1.00 60.81 80 GLY A C 1
ATOM 612 O O . GLY A 1 80 ? -18.584 10.598 7.920 1.00 60.81 80 GLY A O 1
ATOM 613 N N . ALA A 1 81 ? -17.799 12.696 8.075 1.00 60.31 81 ALA A N 1
ATOM 614 C CA . ALA A 1 81 ? -17.950 12.825 9.527 1.00 60.31 81 ALA A CA 1
ATOM 615 C C . ALA A 1 81 ? -19.295 13.479 9.895 1.00 60.31 81 ALA A C 1
ATOM 617 O O . ALA A 1 81 ? -19.768 14.386 9.202 1.00 60.31 81 ALA A O 1
ATOM 618 N N . LYS A 1 82 ? -19.938 13.011 10.968 1.00 62.41 82 LYS A N 1
ATOM 619 C CA . LYS A 1 82 ? -21.202 13.562 11.479 1.00 62.41 82 LYS A CA 1
ATOM 620 C C . LYS A 1 82 ? -20.938 14.745 12.412 1.00 62.41 82 LYS A C 1
ATOM 622 O O . LYS A 1 82 ? -19.848 14.889 12.956 1.00 62.41 82 LYS A O 1
ATOM 627 N N . GLU A 1 83 ? -21.945 15.593 12.627 1.00 60.41 83 GLU A N 1
ATOM 628 C CA . GLU A 1 83 ? -21.838 16.761 13.519 1.00 60.41 83 GLU A CA 1
ATOM 629 C C . GLU A 1 83 ? -21.352 16.365 14.929 1.00 60.41 83 GLU A C 1
ATOM 631 O O . GLU A 1 83 ? -20.611 17.106 15.574 1.00 60.41 83 GLU A O 1
ATOM 636 N N . GLU A 1 84 ? -21.725 15.176 15.400 1.00 61.09 84 GLU A N 1
ATOM 637 C CA . GLU A 1 84 ? -21.287 14.626 16.682 1.00 61.09 84 GLU A CA 1
ATOM 638 C C . GLU A 1 84 ? -19.776 14.361 16.730 1.00 61.09 84 GLU A C 1
ATOM 640 O O . GLU A 1 84 ? -19.144 14.657 17.745 1.00 61.09 84 GLU A O 1
ATOM 645 N N . ASP A 1 85 ? -19.190 13.893 15.625 1.00 58.12 85 ASP A N 1
ATOM 646 C CA . ASP A 1 85 ? -17.752 13.616 15.505 1.00 58.12 85 ASP A CA 1
ATOM 647 C C . ASP A 1 85 ? -16.937 14.922 15.581 1.00 58.12 85 ASP A C 1
ATOM 649 O O . ASP A 1 85 ? -15.843 14.980 16.154 1.00 58.12 85 ASP A O 1
ATOM 653 N N . HIS A 1 86 ? -17.523 16.017 15.086 1.00 55.16 86 HIS A N 1
ATOM 654 C CA . HIS A 1 86 ? -16.960 17.360 15.203 1.00 55.16 86 HIS A CA 1
ATOM 655 C C . HIS A 1 86 ? -17.085 17.933 16.625 1.00 55.16 86 HIS A C 1
ATOM 657 O O . HIS A 1 86 ? -16.164 18.596 17.095 1.00 55.16 86 HIS A O 1
ATOM 663 N N . LYS A 1 87 ? -18.159 17.621 17.365 1.00 56.88 87 LYS A N 1
ATOM 664 C CA . LYS A 1 87 ? -18.345 18.071 18.762 1.00 56.88 87 LYS A CA 1
ATOM 665 C C . LYS A 1 87 ? -17.446 17.348 19.772 1.00 56.88 87 LYS A C 1
ATOM 667 O O . LYS A 1 87 ? -17.163 17.904 20.831 1.00 56.88 87 LYS A O 1
ATOM 672 N N . SER A 1 88 ? -16.993 16.129 19.474 1.00 48.78 88 SER A N 1
ATOM 673 C CA . SER A 1 88 ? -16.068 15.368 20.333 1.00 48.78 88 SER A CA 1
ATOM 674 C C . SER A 1 88 ? -14.597 15.778 20.201 1.00 48.78 88 SER A C 1
ATOM 676 O O . SER A 1 88 ? -13.756 15.325 20.980 1.00 48.78 88 SER A O 1
ATOM 678 N N . SER A 1 89 ? -14.276 16.651 19.246 1.00 44.28 89 SER A N 1
ATOM 679 C CA . SER A 1 89 ? -12.913 17.113 18.994 1.00 44.28 89 SER A CA 1
ATOM 680 C C . SER A 1 89 ? -12.530 18.233 19.970 1.00 44.28 89 SER A C 1
ATOM 682 O O . SER A 1 89 ? -12.683 19.411 19.678 1.00 44.28 89 SER A O 1
ATOM 684 N N . GLY A 1 90 ? -12.040 17.867 21.158 1.00 44.03 90 GLY A N 1
ATOM 685 C CA . GLY A 1 90 ? -11.182 18.741 21.970 1.00 44.03 90 GLY A CA 1
ATOM 686 C C . GLY A 1 90 ? -11.783 20.075 22.429 1.00 44.03 90 GLY A C 1
ATOM 687 O O . GLY A 1 90 ? -11.132 21.111 22.327 1.00 44.03 90 GLY A O 1
ATOM 688 N N . ALA A 1 91 ? -12.983 20.074 23.009 1.00 33.72 91 ALA A N 1
ATOM 689 C CA . ALA A 1 91 ? -13.456 21.202 23.808 1.00 33.72 91 ALA A CA 1
ATOM 690 C C . ALA A 1 91 ? -12.673 21.269 25.135 1.00 33.72 91 ALA A C 1
ATOM 692 O O . ALA A 1 91 ? -13.151 20.737 26.128 1.00 33.72 91 ALA A O 1
ATOM 693 N N . ASN A 1 92 ? -11.449 21.820 25.129 1.00 36.84 92 ASN A N 1
ATOM 694 C CA . ASN A 1 92 ? -10.752 22.468 26.260 1.00 36.84 92 ASN A CA 1
ATOM 695 C C . ASN A 1 92 ? -9.329 22.900 25.836 1.00 36.84 92 ASN A C 1
ATOM 697 O O . ASN A 1 92 ? -8.410 22.084 25.839 1.00 36.84 92 ASN A O 1
ATOM 701 N N . GLY A 1 93 ? -9.131 24.188 25.525 1.00 30.64 93 GLY A N 1
ATOM 702 C CA . GLY A 1 93 ? -7.805 24.777 25.263 1.00 30.64 93 GLY A CA 1
ATOM 703 C C . GLY A 1 93 ? -7.852 25.996 24.324 1.00 30.64 93 GLY A C 1
ATOM 704 O O . GLY A 1 93 ? -7.575 25.848 23.147 1.00 30.64 93 GLY A O 1
ATOM 705 N N . TYR A 1 94 ? -8.483 27.110 24.706 1.00 28.50 94 TYR A N 1
ATOM 706 C CA . TYR A 1 94 ? -7.907 28.312 25.350 1.00 28.50 94 TYR A CA 1
ATOM 707 C C . TYR A 1 94 ? -7.432 29.414 24.367 1.00 28.50 94 TYR A C 1
ATOM 709 O O . TYR A 1 94 ? -6.535 29.215 23.561 1.00 28.50 94 TYR A O 1
ATOM 717 N N . SER A 1 95 ? -8.111 30.560 24.497 1.00 29.23 95 SER A N 1
ATOM 718 C CA . SER A 1 95 ? -7.837 31.967 24.140 1.00 29.23 95 SER A CA 1
ATOM 719 C C . SER A 1 95 ? -6.574 32.408 23.373 1.00 29.23 95 SER A C 1
ATOM 721 O O . SER A 1 95 ? -5.454 32.051 23.721 1.00 29.23 95 SER A O 1
ATOM 723 N N . ASP A 1 96 ? -6.820 33.412 22.523 1.00 30.61 96 ASP A N 1
ATOM 724 C CA . ASP A 1 96 ? -6.003 34.596 22.212 1.00 30.61 96 ASP A CA 1
ATOM 725 C C . ASP A 1 96 ? -4.581 34.434 21.636 1.00 30.61 96 ASP A C 1
ATOM 727 O O . ASP A 1 96 ? -3.582 34.318 22.336 1.00 30.61 96 ASP A O 1
ATOM 731 N N . SER A 1 97 ? -4.524 34.684 20.322 1.00 40.41 97 SER A N 1
ATOM 732 C CA . SER A 1 97 ? -3.549 35.554 19.647 1.00 40.41 97 SER A CA 1
ATOM 733 C C . SER A 1 97 ? -2.055 35.219 19.762 1.00 40.41 97 SER A C 1
ATOM 735 O O . SER A 1 97 ? -1.273 35.950 20.363 1.00 40.41 97 SER A O 1
ATOM 737 N N . ALA A 1 98 ? -1.637 34.221 18.989 1.00 29.06 98 ALA A N 1
ATOM 738 C CA . ALA A 1 98 ? -0.424 34.261 18.171 1.00 29.06 98 ALA A CA 1
ATOM 739 C C . ALA A 1 98 ? -0.666 33.358 16.949 1.00 29.06 98 ALA A C 1
ATOM 741 O O . ALA A 1 98 ? -1.473 32.434 17.030 1.00 29.06 98 ALA A O 1
ATOM 742 N N . ALA A 1 99 ? -0.050 33.672 15.804 1.00 32.03 99 ALA A N 1
ATOM 743 C CA . ALA A 1 99 ? -0.195 32.922 14.549 1.00 32.03 99 ALA A CA 1
ATOM 744 C C . ALA A 1 99 ? -0.137 31.399 14.787 1.00 32.03 99 ALA A C 1
ATOM 746 O O . ALA A 1 99 ? 0.663 30.995 15.633 1.00 32.03 99 ALA A O 1
ATOM 747 N N . PRO A 1 100 ? -0.936 30.565 14.083 1.00 31.55 100 PRO A N 1
ATOM 748 C CA . PRO A 1 100 ? -0.958 29.137 14.353 1.00 31.55 100 PRO A CA 1
ATOM 749 C C . PRO A 1 100 ? 0.435 28.571 14.090 1.00 31.55 100 PRO A C 1
ATOM 751 O O . PRO A 1 100 ? 0.884 28.436 12.951 1.00 31.55 100 PRO A O 1
ATOM 754 N N . GLU A 1 101 ? 1.120 28.281 15.191 1.00 33.03 101 GLU A N 1
ATOM 755 C CA . GLU A 1 101 ? 2.182 27.299 15.267 1.00 33.03 101 GLU A CA 1
ATOM 756 C C . GLU A 1 101 ? 1.668 26.044 14.541 1.00 33.03 101 GLU A C 1
ATOM 758 O O . GLU A 1 101 ? 0.480 25.723 14.692 1.00 33.03 101 GLU A O 1
ATOM 763 N N . PRO A 1 102 ? 2.478 25.396 13.677 1.00 31.08 102 PRO A N 1
ATOM 764 C CA . PRO A 1 102 ? 2.041 24.216 12.941 1.00 31.08 102 PRO A CA 1
ATOM 765 C C . PRO A 1 102 ? 1.351 23.283 13.924 1.00 31.08 102 PRO A C 1
ATOM 767 O O . PRO A 1 102 ? 1.946 22.942 14.948 1.00 31.08 102 PRO A O 1
ATOM 770 N N . ALA A 1 103 ? 0.079 22.973 13.646 1.00 34.09 103 ALA A N 1
ATOM 771 C CA . ALA A 1 103 ? -0.739 22.172 14.539 1.00 34.09 103 ALA A CA 1
ATOM 772 C C . ALA A 1 103 ? 0.104 20.966 14.973 1.00 34.09 103 ALA A C 1
ATOM 774 O O . ALA A 1 103 ? 0.625 20.273 14.088 1.00 34.09 103 ALA A O 1
ATOM 775 N N . PRO A 1 104 ? 0.320 20.744 16.286 1.00 33.97 104 PRO A N 1
ATOM 776 C CA . PRO A 1 104 ? 1.011 19.547 16.726 1.00 33.97 104 PRO A CA 1
ATOM 777 C C . PRO A 1 104 ? 0.286 18.382 16.070 1.00 33.97 104 PRO A C 1
ATOM 779 O O . PRO A 1 104 ? -0.948 18.345 16.108 1.00 33.97 104 PRO A O 1
ATOM 782 N N . ALA A 1 105 ? 1.054 17.530 15.382 1.00 36.72 105 ALA A N 1
ATOM 783 C CA . ALA A 1 105 ? 0.543 16.377 14.660 1.00 36.72 105 ALA A CA 1
ATOM 784 C C . ALA A 1 105 ? -0.592 15.771 15.486 1.00 36.72 105 ALA A C 1
ATOM 786 O O . ALA A 1 105 ? -0.373 15.404 16.647 1.00 36.72 105 ALA A O 1
ATOM 787 N N . GLN A 1 106 ? -1.815 15.748 14.931 1.00 41.31 106 GLN A N 1
ATOM 788 C CA . GLN A 1 106 ? -2.881 14.941 15.524 1.00 41.31 106 GLN A CA 1
ATOM 789 C C . GLN A 1 106 ? -2.261 13.584 15.839 1.00 41.31 106 GLN A C 1
ATOM 791 O O . GLN A 1 106 ? -1.460 13.148 15.012 1.00 41.31 106 GLN A O 1
ATOM 796 N N . PRO A 1 107 ? -2.533 12.957 16.998 1.00 40.84 107 PRO A N 1
ATOM 797 C CA . PRO A 1 107 ? -1.899 11.694 17.347 1.00 40.84 107 PRO A CA 1
ATOM 798 C C . PRO A 1 107 ? -2.117 10.738 16.180 1.00 40.84 107 PRO A C 1
ATOM 800 O O . PRO A 1 107 ? -3.235 10.296 15.924 1.00 40.84 107 PRO A O 1
ATOM 803 N N . GLN A 1 108 ? -1.063 10.557 15.392 1.00 53.44 108 GLN A N 1
ATOM 804 C CA . GLN A 1 108 ? -1.124 9.847 14.137 1.00 53.44 108 GLN A CA 1
ATOM 805 C C . GLN A 1 108 ? -1.368 8.400 14.534 1.00 53.44 108 GLN A C 1
ATOM 807 O O . GLN A 1 108 ? -0.543 7.812 15.238 1.00 53.44 108 GLN A O 1
ATOM 812 N N . GLY A 1 109 ? -2.529 7.852 14.161 1.00 73.31 109 GLY A N 1
ATOM 813 C CA . GLY A 1 109 ? -2.749 6.413 14.259 1.00 73.31 109 GLY A CA 1
ATOM 814 C C . GLY A 1 109 ? -1.559 5.721 13.604 1.00 73.31 109 GLY A C 1
ATOM 815 O O . GLY A 1 109 ? -1.048 6.190 12.585 1.00 73.31 109 GLY A O 1
ATOM 816 N N . LYS A 1 110 ? -1.039 4.669 14.217 1.00 86.25 110 LYS A N 1
ATOM 817 C CA . LYS A 1 110 ? 0.109 3.960 13.662 1.00 86.25 110 LYS A CA 1
ATOM 818 C C . LYS A 1 110 ? -0.388 3.086 12.525 1.00 86.25 110 LYS A C 1
ATOM 820 O O . LYS A 1 110 ? -1.489 2.540 12.572 1.00 86.25 110 LYS A O 1
ATOM 825 N N . ALA A 1 111 ? 0.427 2.936 11.495 1.00 89.06 111 ALA A N 1
ATOM 826 C CA . ALA A 1 111 ? 0.091 2.077 10.382 1.00 89.06 111 ALA A CA 1
ATOM 827 C C . ALA A 1 111 ? 1.288 1.277 9.860 1.00 89.06 111 ALA A C 1
ATOM 829 O O . ALA A 1 111 ? 2.455 1.671 9.942 1.00 89.06 111 ALA A O 1
ATOM 830 N N . LEU A 1 112 ? 0.956 0.123 9.294 1.00 90.88 112 LEU A N 1
ATOM 831 C CA . LEU A 1 112 ? 1.814 -0.679 8.439 1.00 90.88 112 LEU A CA 1
ATOM 832 C C . LEU A 1 112 ? 1.207 -0.650 7.044 1.00 90.88 112 LEU A C 1
ATOM 834 O O . LEU A 1 112 ? 0.029 -0.967 6.889 1.00 90.88 112 LEU A O 1
ATOM 838 N N . THR A 1 113 ? 2.011 -0.349 6.031 1.00 91.44 113 THR A N 1
ATOM 839 C CA . THR A 1 113 ? 1.618 -0.558 4.634 1.00 91.44 113 THR A CA 1
ATOM 840 C C . THR A 1 113 ? 2.530 -1.584 3.975 1.00 91.44 113 THR A C 1
ATOM 842 O O . THR A 1 113 ? 3.735 -1.628 4.242 1.00 91.44 113 THR A O 1
ATOM 845 N N . VAL A 1 114 ? 1.938 -2.445 3.144 1.00 92.19 114 VAL A N 1
ATOM 846 C CA . VAL A 1 114 ? 2.649 -3.462 2.366 1.00 92.19 114 VAL A CA 1
ATOM 847 C C . VAL A 1 114 ? 2.471 -3.170 0.886 1.00 92.19 114 VAL A C 1
ATOM 849 O O . VAL A 1 114 ? 1.348 -3.078 0.376 1.00 92.19 114 VAL A O 1
ATOM 852 N N . ILE A 1 115 ? 3.598 -3.048 0.197 1.00 92.75 115 ILE A N 1
ATOM 853 C CA . ILE A 1 115 ? 3.682 -2.640 -1.199 1.00 92.75 115 ILE A CA 1
ATOM 854 C C . ILE A 1 115 ? 4.311 -3.775 -2.004 1.00 92.75 115 ILE A C 1
ATOM 856 O O . ILE A 1 115 ? 5.359 -4.306 -1.634 1.00 92.75 115 ILE A O 1
ATOM 860 N N . LEU A 1 116 ? 3.676 -4.144 -3.118 1.00 92.62 116 LEU A N 1
ATOM 861 C CA . LEU A 1 116 ? 4.319 -4.966 -4.135 1.00 92.62 116 LEU A CA 1
ATOM 862 C C . LEU A 1 116 ? 5.270 -4.082 -4.934 1.00 92.62 116 LEU A C 1
ATOM 864 O O . LEU A 1 116 ? 4.846 -3.070 -5.493 1.00 92.62 116 LEU A O 1
ATOM 868 N N . GLN A 1 117 ? 6.526 -4.492 -5.037 1.00 91.88 117 GLN A N 1
ATOM 869 C CA . GLN A 1 117 ? 7.534 -3.827 -5.843 1.00 91.88 117 GLN A CA 1
ATOM 870 C C . GLN A 1 117 ? 8.004 -4.732 -6.981 1.00 91.88 117 GLN A C 1
ATOM 872 O O . GLN A 1 117 ? 8.279 -5.916 -6.784 1.00 91.88 117 GLN A O 1
ATOM 877 N N . LYS A 1 118 ? 8.144 -4.132 -8.163 1.00 90.56 118 LYS A N 1
ATOM 878 C CA . LYS A 1 118 ? 8.900 -4.664 -9.292 1.00 90.56 118 LYS A CA 1
ATOM 879 C C . LYS A 1 118 ? 10.104 -3.758 -9.521 1.00 90.56 118 LYS A C 1
ATOM 881 O O . LYS A 1 118 ? 9.930 -2.605 -9.898 1.00 90.56 118 LYS A O 1
ATOM 886 N N . ALA A 1 119 ? 11.310 -4.265 -9.319 1.00 87.31 119 ALA A N 1
ATOM 887 C CA . ALA A 1 119 ? 12.528 -3.611 -9.773 1.00 87.31 119 ALA A CA 1
ATOM 888 C C . ALA A 1 119 ? 12.979 -4.264 -11.082 1.00 87.31 119 ALA A C 1
ATOM 890 O O . ALA A 1 119 ? 13.089 -5.484 -11.173 1.00 87.31 119 ALA A O 1
ATOM 891 N N . TYR A 1 120 ? 13.201 -3.447 -12.099 1.00 82.19 120 TYR A N 1
ATOM 892 C CA . TYR A 1 120 ? 13.743 -3.859 -13.383 1.00 82.19 120 TYR A CA 1
ATOM 893 C C . TYR A 1 120 ? 15.209 -3.457 -13.414 1.00 82.19 120 TYR A C 1
ATOM 895 O O . TYR A 1 120 ? 15.504 -2.278 -13.588 1.00 82.19 120 TYR A O 1
ATOM 903 N N . GLU A 1 121 ? 16.103 -4.415 -13.182 1.00 75.94 121 GLU A N 1
ATOM 904 C CA . GLU A 1 121 ? 17.547 -4.193 -13.169 1.00 75.94 121 GLU A CA 1
ATOM 905 C C . GLU A 1 121 ? 18.127 -4.445 -14.562 1.00 75.94 121 GLU A C 1
ATOM 907 O O . GLU A 1 121 ? 17.920 -5.507 -15.161 1.00 75.94 121 GLU A O 1
ATOM 912 N N . VAL A 1 122 ? 18.873 -3.461 -15.062 1.00 71.00 122 VAL A N 1
ATOM 913 C CA . VAL A 1 122 ? 19.649 -3.571 -16.293 1.00 71.00 122 VAL A CA 1
ATOM 914 C C . VAL A 1 122 ? 21.131 -3.553 -15.956 1.00 71.00 122 VAL A C 1
ATOM 916 O O . VAL A 1 122 ? 21.675 -2.533 -15.530 1.00 71.00 122 VAL A O 1
ATOM 919 N N . THR A 1 123 ? 21.810 -4.669 -16.209 1.00 68.25 123 THR A N 1
ATOM 920 C CA . THR A 1 123 ? 23.269 -4.735 -16.091 1.00 68.25 123 THR A CA 1
ATOM 921 C C . THR A 1 123 ? 23.916 -4.590 -17.465 1.00 68.25 123 THR A C 1
ATOM 923 O O . THR A 1 123 ? 23.610 -5.343 -18.395 1.00 68.25 123 THR A O 1
ATOM 926 N N . TYR A 1 124 ? 24.857 -3.650 -17.576 1.00 66.50 124 TYR A N 1
ATOM 927 C CA . TYR A 1 124 ? 25.752 -3.528 -18.724 1.00 66.50 124 TYR A CA 1
ATOM 928 C C . TYR A 1 124 ? 27.082 -4.203 -18.391 1.00 66.50 124 TYR A C 1
ATOM 930 O O . TYR A 1 124 ? 27.770 -3.806 -17.454 1.00 66.50 124 TYR A O 1
ATOM 938 N N . GLY A 1 125 ? 27.458 -5.227 -19.152 1.00 60.66 125 GLY A N 1
ATOM 939 C CA . GLY A 1 125 ? 28.813 -5.768 -19.092 1.00 60.66 125 GLY A CA 1
ATOM 940 C C . GLY A 1 125 ? 29.751 -5.032 -20.054 1.00 60.66 125 GLY A C 1
ATOM 941 O O . GLY A 1 125 ? 29.310 -4.492 -21.070 1.00 60.66 125 GLY A O 1
ATOM 942 N N . ILE A 1 126 ? 31.053 -5.055 -19.770 1.00 59.84 126 ILE A N 1
ATOM 943 C CA . ILE A 1 126 ? 32.103 -4.676 -20.726 1.00 59.84 126 ILE A CA 1
ATOM 944 C C . ILE A 1 126 ? 32.856 -5.955 -21.082 1.00 59.84 126 ILE A C 1
ATOM 946 O O . ILE A 1 126 ? 33.407 -6.610 -20.197 1.00 59.84 126 ILE A O 1
ATOM 950 N N . ASP A 1 127 ? 32.870 -6.326 -22.362 1.00 56.34 127 ASP A N 1
ATOM 951 C CA . ASP A 1 127 ? 33.743 -7.398 -22.829 1.00 56.34 127 ASP A CA 1
ATOM 952 C C . ASP A 1 127 ? 35.174 -6.854 -22.887 1.00 56.34 127 ASP A C 1
ATOM 954 O O . ASP A 1 127 ? 35.452 -5.875 -23.583 1.00 56.34 127 ASP A O 1
ATOM 958 N N . HIS A 1 128 ? 36.089 -7.480 -22.148 1.00 58.09 128 HIS A N 1
ATOM 959 C CA . HIS A 1 128 ? 37.521 -7.185 -22.204 1.00 58.09 128 HIS A CA 1
ATOM 960 C C . HIS A 1 128 ? 38.247 -8.104 -23.193 1.00 58.09 128 HIS A C 1
ATOM 962 O O . HIS A 1 128 ? 39.399 -8.478 -22.969 1.00 58.09 128 HIS A O 1
ATOM 968 N N . ASN A 1 129 ? 37.591 -8.483 -24.291 1.00 59.16 129 ASN A N 1
ATOM 969 C CA . ASN A 1 129 ? 38.217 -9.251 -25.353 1.00 59.16 129 ASN A CA 1
ATOM 970 C C . ASN A 1 129 ? 39.361 -8.441 -26.008 1.00 59.16 129 ASN A C 1
ATOM 972 O O . ASN A 1 129 ? 39.108 -7.424 -26.667 1.00 59.16 129 ASN A O 1
ATOM 976 N N . PRO A 1 130 ? 40.626 -8.889 -25.889 1.00 54.72 130 PRO A N 1
ATOM 977 C CA . PRO A 1 130 ? 41.782 -8.144 -26.382 1.00 54.72 130 PRO A CA 1
ATOM 978 C C . PRO A 1 130 ? 41.846 -8.033 -27.916 1.00 54.72 130 PRO A C 1
ATOM 980 O O . PRO A 1 130 ? 42.618 -7.225 -28.421 1.00 54.72 130 PRO A O 1
ATOM 983 N N . ALA A 1 131 ? 41.052 -8.812 -28.663 1.00 62.78 131 ALA A N 1
ATOM 984 C CA . ALA A 1 131 ? 41.009 -8.761 -30.128 1.00 62.78 131 ALA A CA 1
ATOM 985 C C . ALA A 1 131 ? 40.047 -7.706 -30.698 1.00 62.78 131 ALA A C 1
ATOM 987 O O . ALA A 1 131 ? 40.217 -7.303 -31.847 1.00 62.78 131 ALA A O 1
ATOM 988 N N . MET A 1 132 ? 39.039 -7.276 -29.932 1.00 58.88 132 MET A N 1
ATOM 989 C CA . MET A 1 132 ? 38.029 -6.325 -30.414 1.00 58.88 132 MET A CA 1
ATOM 990 C C . MET A 1 132 ? 38.084 -4.977 -29.670 1.00 58.88 132 MET A C 1
ATOM 992 O O . MET A 1 132 ? 37.715 -3.950 -30.229 1.00 58.88 132 MET A O 1
ATOM 996 N N . GLY A 1 133 ? 38.680 -4.931 -28.473 1.00 58.16 133 GLY A N 1
ATOM 997 C CA . GLY A 1 133 ? 38.638 -3.746 -27.614 1.00 58.16 133 GLY A CA 1
ATOM 998 C C . GLY A 1 133 ? 37.363 -3.727 -26.760 1.00 58.16 133 GLY A C 1
ATOM 999 O O . GLY A 1 133 ? 36.543 -4.638 -26.870 1.00 58.16 133 GLY A O 1
ATOM 1000 N N . PRO A 1 134 ? 37.197 -2.738 -25.862 1.00 59.16 134 PRO A N 1
ATOM 1001 C CA . PRO A 1 134 ? 36.032 -2.674 -24.988 1.00 59.16 134 PRO A CA 1
ATOM 1002 C C . PRO A 1 134 ? 34.754 -2.504 -25.814 1.00 59.16 134 PRO A C 1
ATOM 1004 O O . PRO A 1 134 ? 34.541 -1.467 -26.445 1.00 59.16 134 PRO A O 1
ATOM 1007 N N . HIS A 1 135 ? 33.892 -3.518 -25.779 1.00 60.81 135 HIS A N 1
ATOM 1008 C CA . HIS A 1 135 ? 32.565 -3.478 -26.384 1.00 60.81 135 HIS A CA 1
ATOM 1009 C C . HIS A 1 135 ? 31.486 -3.759 -25.334 1.00 60.81 135 HIS A C 1
ATOM 1011 O O . HIS A 1 135 ? 31.701 -4.588 -24.444 1.00 60.81 135 HIS A O 1
ATOM 1017 N N . PRO A 1 136 ? 30.329 -3.078 -25.413 1.00 59.25 136 PRO A N 1
ATOM 1018 C CA . PRO A 1 136 ? 29.214 -3.348 -24.518 1.00 59.25 136 PRO A CA 1
ATOM 1019 C C . PRO A 1 136 ? 28.689 -4.773 -24.746 1.00 59.25 136 PRO A C 1
ATOM 1021 O O . PRO A 1 136 ? 28.382 -5.162 -25.873 1.00 59.25 136 PRO A O 1
ATOM 1024 N N . LEU A 1 137 ? 28.609 -5.553 -23.667 1.00 62.00 137 LEU A N 1
ATOM 1025 C CA . LEU A 1 137 ? 27.997 -6.883 -23.651 1.00 62.00 137 LEU A CA 1
ATOM 1026 C C . LEU A 1 137 ? 26.465 -6.787 -23.781 1.00 62.00 137 LEU A C 1
ATOM 1028 O O . LEU A 1 137 ? 25.893 -5.716 -23.556 1.00 62.00 137 LEU A O 1
ATOM 1032 N N . PRO A 1 138 ? 25.779 -7.896 -24.130 1.00 56.72 138 PRO A N 1
ATOM 1033 C CA . PRO A 1 138 ? 24.323 -7.935 -24.160 1.00 56.72 138 PRO A CA 1
ATOM 1034 C C . PRO A 1 138 ? 23.717 -7.499 -22.823 1.00 56.72 138 PRO A C 1
ATOM 1036 O O . PRO A 1 138 ? 24.170 -7.896 -21.750 1.00 56.72 138 PRO A O 1
ATOM 1039 N N . LYS A 1 139 ? 22.663 -6.690 -22.930 1.00 66.69 139 LYS A N 1
ATOM 1040 C CA . LYS A 1 139 ? 21.840 -6.199 -21.829 1.00 66.69 139 LYS A CA 1
ATOM 1041 C C . LYS A 1 139 ? 21.220 -7.390 -21.089 1.00 66.69 139 LYS A C 1
ATOM 1043 O O . LYS A 1 139 ? 20.440 -8.132 -21.687 1.00 66.69 139 LYS A O 1
ATOM 1048 N N . ILE A 1 140 ? 21.569 -7.587 -19.816 1.00 63.75 140 ILE A N 1
ATOM 1049 C CA . ILE A 1 140 ? 20.864 -8.547 -18.957 1.00 63.75 140 ILE A CA 1
ATOM 1050 C C . ILE A 1 140 ? 19.738 -7.784 -18.275 1.00 63.75 140 ILE A C 1
ATOM 1052 O O . ILE A 1 140 ? 19.989 -6.818 -17.558 1.00 63.75 140 ILE A O 1
ATOM 1056 N N . GLU A 1 141 ? 18.508 -8.214 -18.536 1.00 71.00 141 GLU A N 1
ATOM 1057 C CA . GLU A 1 141 ? 17.296 -7.639 -17.964 1.00 71.00 141 GLU A CA 1
ATOM 1058 C C . GLU A 1 141 ? 16.739 -8.614 -16.934 1.00 71.00 141 GLU A C 1
ATOM 1060 O O . GLU A 1 141 ? 16.441 -9.768 -17.262 1.00 71.00 141 GLU A O 1
ATOM 1065 N N . LYS A 1 142 ? 16.621 -8.166 -15.685 1.00 79.06 142 LYS A N 1
ATOM 1066 C CA . LYS A 1 142 ? 16.086 -8.991 -14.607 1.00 79.06 142 LYS A CA 1
ATOM 1067 C C . LYS A 1 142 ? 14.943 -8.277 -13.907 1.00 79.06 142 LYS A C 1
ATOM 1069 O O . LYS A 1 142 ? 15.115 -7.203 -13.338 1.00 79.06 142 LYS A O 1
ATOM 1074 N N . ASP A 1 143 ? 13.794 -8.940 -13.904 1.00 84.00 143 ASP A N 1
ATOM 1075 C CA . ASP A 1 143 ? 12.662 -8.563 -13.071 1.00 84.00 143 ASP A CA 1
ATOM 1076 C C . ASP A 1 143 ? 12.868 -9.122 -11.660 1.00 84.00 143 ASP A C 1
ATOM 1078 O O . ASP A 1 143 ? 12.964 -10.335 -11.461 1.00 84.00 143 ASP A O 1
ATOM 1082 N N . ILE A 1 144 ? 12.923 -8.233 -10.675 1.00 86.44 144 ILE A N 1
ATOM 1083 C CA . ILE A 1 144 ? 13.015 -8.565 -9.256 1.00 86.44 144 ILE A CA 1
ATOM 1084 C C . ILE A 1 144 ? 11.706 -8.147 -8.601 1.00 86.44 144 ILE A C 1
ATOM 1086 O O . ILE A 1 144 ? 11.348 -6.970 -8.584 1.00 86.44 144 ILE A O 1
ATOM 1090 N N . TRP A 1 145 ? 10.995 -9.122 -8.053 1.00 90.31 145 TRP A N 1
ATOM 1091 C CA . TRP A 1 145 ? 9.724 -8.914 -7.376 1.00 90.31 145 TRP A CA 1
ATOM 1092 C C . TRP A 1 145 ? 9.925 -8.986 -5.869 1.00 90.31 145 TRP A C 1
ATOM 1094 O O . TRP A 1 145 ? 10.653 -9.855 -5.390 1.00 90.31 145 TRP A O 1
ATOM 1104 N N . SER A 1 146 ? 9.291 -8.099 -5.108 1.00 91.31 146 SER A N 1
ATOM 1105 C CA . SER A 1 146 ? 9.358 -8.151 -3.647 1.00 91.31 146 SER A CA 1
ATOM 1106 C C . SER A 1 146 ? 8.135 -7.554 -2.963 1.00 91.31 146 SER A C 1
ATOM 1108 O O . SER A 1 146 ? 7.506 -6.624 -3.465 1.00 91.31 146 SER A O 1
ATOM 1110 N N . TRP A 1 147 ? 7.816 -8.088 -1.787 1.00 92.50 147 TRP A N 1
ATOM 1111 C CA . TRP A 1 147 ? 6.954 -7.422 -0.817 1.00 92.50 147 TRP A CA 1
ATOM 1112 C C . TRP A 1 147 ? 7.800 -6.507 0.056 1.00 92.50 147 TRP A C 1
ATOM 1114 O O . TRP A 1 147 ? 8.781 -6.952 0.651 1.00 92.50 147 TRP A O 1
ATOM 1124 N N . ARG A 1 148 ? 7.408 -5.238 0.122 1.00 91.31 148 ARG A N 1
ATOM 1125 C CA . ARG A 1 148 ? 8.062 -4.188 0.905 1.00 91.31 148 ARG A CA 1
ATOM 1126 C C . ARG A 1 148 ? 7.133 -3.781 2.042 1.00 91.31 148 ARG A C 1
ATOM 1128 O O . ARG A 1 148 ? 5.952 -3.526 1.799 1.00 91.31 148 ARG A O 1
ATOM 1135 N N . TYR A 1 149 ? 7.656 -3.709 3.259 1.00 91.50 149 TYR A N 1
ATOM 1136 C CA . TYR A 1 149 ? 6.893 -3.379 4.465 1.00 91.50 149 TYR A CA 1
ATOM 1137 C C . TYR A 1 149 ? 7.358 -2.022 4.994 1.00 91.50 149 TYR A C 1
ATOM 1139 O O . TYR A 1 149 ? 8.557 -1.806 5.163 1.00 91.50 149 TYR A O 1
ATOM 1147 N N . PHE A 1 150 ? 6.428 -1.106 5.267 1.00 88.62 150 PHE A N 1
ATOM 1148 C CA . PHE A 1 150 ? 6.762 0.248 5.711 1.00 88.62 150 PHE A CA 1
ATOM 1149 C C . PHE A 1 150 ? 6.011 0.638 6.981 1.00 88.62 150 PHE A C 1
ATOM 1151 O O . PHE A 1 150 ? 4.785 0.521 7.051 1.00 88.62 150 PHE A O 1
ATOM 1158 N N . ALA A 1 151 ? 6.754 1.186 7.945 1.00 88.75 151 ALA A N 1
ATOM 1159 C CA . ALA A 1 151 ? 6.186 1.947 9.047 1.00 88.75 151 ALA A CA 1
ATOM 1160 C C . ALA A 1 151 ? 5.640 3.259 8.485 1.00 88.75 151 ALA A C 1
ATOM 1162 O O . ALA A 1 151 ? 6.371 4.011 7.835 1.00 88.75 151 ALA A O 1
ATOM 1163 N N . THR A 1 152 ? 4.365 3.537 8.716 1.00 85.12 152 THR A N 1
ATOM 1164 C CA . THR A 1 152 ? 3.755 4.796 8.297 1.00 85.12 152 THR A CA 1
ATOM 1165 C C . THR A 1 152 ? 2.733 5.262 9.313 1.00 85.12 152 THR A C 1
ATOM 1167 O O . THR A 1 152 ? 2.334 4.515 10.203 1.00 85.12 152 THR A O 1
ATOM 1170 N N . ASP A 1 153 ? 2.316 6.503 9.177 1.00 84.25 153 ASP A N 1
ATOM 1171 C CA . ASP A 1 153 ? 1.209 7.049 9.936 1.00 84.25 153 ASP A CA 1
ATOM 1172 C C . ASP A 1 153 ? -0.095 6.795 9.182 1.00 84.25 153 ASP A C 1
ATOM 1174 O O . ASP A 1 153 ? -0.122 6.665 7.954 1.00 84.25 153 ASP A O 1
ATOM 1178 N N . GLN A 1 154 ? -1.196 6.721 9.915 1.00 79.31 154 GLN A N 1
ATOM 1179 C CA . GLN A 1 154 ? -2.519 6.534 9.351 1.00 79.31 154 GLN A CA 1
ATOM 1180 C C . GLN A 1 154 ? 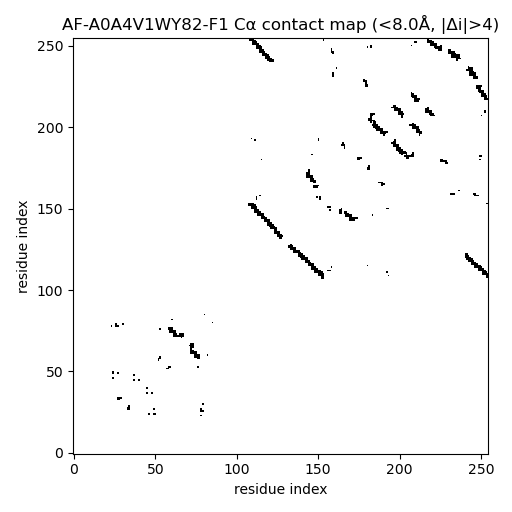-2.810 7.621 8.309 1.00 79.31 154 GLN A C 1
ATOM 1182 O O . GLN A 1 154 ? -2.609 8.813 8.546 1.00 79.31 154 GLN A O 1
ATOM 1187 N N . GLY A 1 155 ? -3.271 7.197 7.130 1.00 72.19 155 GLY A N 1
ATOM 1188 C CA . GLY A 1 155 ? -3.527 8.089 5.997 1.00 72.19 155 GLY A CA 1
ATOM 1189 C C . GLY A 1 155 ? -2.280 8.593 5.256 1.00 72.19 155 GLY A C 1
ATOM 1190 O O . GLY A 1 155 ? -2.425 9.322 4.274 1.00 72.19 155 GLY A O 1
ATOM 1191 N N . VAL A 1 156 ? -1.066 8.205 5.664 1.00 77.50 156 VAL A N 1
ATOM 1192 C CA . VAL A 1 156 ? 0.179 8.572 4.974 1.00 77.50 156 VAL A CA 1
ATOM 1193 C C . VAL A 1 156 ? 0.608 7.454 4.027 1.00 77.50 156 VAL A C 1
ATOM 1195 O O . VAL A 1 156 ? 0.936 6.341 4.441 1.00 77.50 156 VAL A O 1
ATOM 1198 N N . SER A 1 157 ? 0.640 7.770 2.731 1.00 79.06 157 SER A N 1
ATOM 1199 C CA . SER A 1 157 ? 1.111 6.851 1.693 1.00 79.06 157 SER A CA 1
ATOM 1200 C C . SER A 1 157 ? 2.638 6.746 1.682 1.00 79.06 157 SER A C 1
ATOM 1202 O O . SER A 1 157 ? 3.339 7.753 1.766 1.00 79.06 157 SER A O 1
ATOM 1204 N N . LYS A 1 158 ? 3.137 5.519 1.503 1.00 85.94 158 LYS A N 1
ATOM 1205 C CA . LYS A 1 158 ? 4.556 5.196 1.262 1.00 85.94 158 LYS A CA 1
ATOM 1206 C C . LYS A 1 158 ? 4.837 4.803 -0.185 1.00 85.94 158 LYS A C 1
ATOM 1208 O O . LYS A 1 158 ? 5.876 4.232 -0.495 1.00 85.94 158 LYS A O 1
ATOM 1213 N N . LEU A 1 159 ? 3.896 5.085 -1.084 1.00 85.25 159 LEU A N 1
ATOM 1214 C CA . LEU A 1 159 ? 4.084 4.819 -2.501 1.00 85.25 159 LEU A CA 1
ATOM 1215 C C . LEU A 1 159 ? 5.272 5.622 -3.042 1.00 85.25 159 LEU A C 1
ATOM 1217 O O . LEU A 1 159 ? 5.340 6.836 -2.867 1.00 85.25 159 LEU A O 1
ATOM 1221 N N . CYS A 1 160 ? 6.166 4.928 -3.736 1.00 85.25 160 CYS A N 1
ATOM 1222 C CA . CYS A 1 160 ? 7.450 5.419 -4.224 1.00 85.25 160 CYS A CA 1
ATOM 1223 C C . CYS A 1 160 ? 8.449 5.826 -3.133 1.00 85.25 160 CYS A C 1
ATOM 1225 O O . CYS A 1 160 ? 9.452 6.466 -3.442 1.00 85.25 160 CYS A O 1
ATOM 1227 N N . ASP A 1 161 ? 8.220 5.410 -1.886 1.00 84.75 161 ASP A N 1
ATOM 1228 C CA . ASP A 1 161 ? 9.276 5.370 -0.883 1.00 84.75 161 ASP A CA 1
ATOM 1229 C C . ASP A 1 161 ? 10.176 4.158 -1.183 1.00 84.75 161 ASP A C 1
ATOM 1231 O O . ASP A 1 161 ? 9.705 3.032 -1.384 1.00 84.75 161 ASP A O 1
ATOM 1235 N N . LEU A 1 162 ? 11.479 4.405 -1.294 1.00 78.50 162 LEU A N 1
ATOM 1236 C CA . LEU A 1 162 ? 12.477 3.377 -1.597 1.00 78.50 162 LEU A CA 1
ATOM 1237 C C . LEU A 1 162 ? 13.122 2.832 -0.313 1.00 78.50 162 LEU A C 1
ATOM 1239 O O . LEU A 1 162 ? 13.676 1.729 -0.323 1.00 78.50 162 LEU A O 1
ATOM 1243 N N . GLU A 1 163 ? 12.993 3.557 0.802 1.00 76.25 163 GLU A N 1
ATOM 1244 C CA . GLU A 1 163 ? 13.518 3.183 2.114 1.00 76.25 163 GLU A CA 1
ATOM 1245 C C . GLU A 1 163 ? 12.474 2.359 2.879 1.00 76.25 163 GLU A C 1
ATOM 1247 O O . GLU A 1 163 ? 11.710 2.857 3.705 1.00 76.25 163 GLU A O 1
ATOM 1252 N N . ALA A 1 164 ? 12.414 1.062 2.574 1.00 66.31 164 ALA A N 1
ATOM 1253 C CA . ALA A 1 164 ? 11.565 0.136 3.317 1.00 66.31 164 ALA A CA 1
ATOM 1254 C C . ALA A 1 164 ? 12.184 -0.235 4.667 1.00 66.31 164 ALA A C 1
ATOM 1256 O O . ALA A 1 164 ? 13.390 -0.090 4.890 1.00 66.31 164 ALA A O 1
ATOM 1257 N N . LEU A 1 165 ? 11.355 -0.783 5.558 1.00 61.38 165 LEU A N 1
ATOM 1258 C CA . LEU A 1 165 ? 11.876 -1.514 6.706 1.00 61.38 165 LEU A CA 1
ATOM 1259 C C . LEU A 1 165 ? 12.697 -2.709 6.205 1.00 61.38 165 LEU A C 1
ATOM 1261 O O . LEU A 1 165 ? 12.456 -3.242 5.125 1.00 61.38 165 LEU A O 1
ATOM 1265 N N . SER A 1 166 ? 13.621 -3.196 7.028 1.00 57.53 166 SER A N 1
ATOM 1266 C CA . SER A 1 166 ? 14.527 -4.321 6.735 1.00 57.53 166 SER A CA 1
ATOM 1267 C C . SER A 1 166 ? 13.849 -5.682 6.474 1.00 57.53 166 SER A C 1
ATOM 1269 O O . SER A 1 166 ? 14.534 -6.698 6.381 1.00 57.53 166 SER A O 1
ATOM 1271 N N . ALA A 1 167 ? 12.521 -5.721 6.352 1.00 62.75 167 ALA A N 1
ATOM 1272 C CA . ALA A 1 167 ? 11.688 -6.913 6.242 1.00 62.75 167 ALA A CA 1
ATOM 1273 C C . ALA A 1 167 ? 11.223 -7.196 4.800 1.00 62.75 167 ALA A C 1
ATOM 1275 O O . ALA A 1 167 ? 10.130 -7.720 4.587 1.00 62.75 167 ALA A O 1
ATOM 1276 N N . ASP A 1 168 ? 12.028 -6.837 3.802 1.00 79.56 168 ASP A N 1
ATOM 1277 C CA . ASP A 1 168 ? 11.702 -7.113 2.405 1.00 79.56 168 ASP A CA 1
ATOM 1278 C C . ASP A 1 168 ? 11.681 -8.615 2.120 1.00 79.56 168 ASP A C 1
ATOM 1280 O O . ASP A 1 168 ? 12.611 -9.349 2.461 1.00 79.56 168 ASP A O 1
ATOM 1284 N N . VAL A 1 169 ? 10.640 -9.069 1.427 1.00 84.44 169 VAL A N 1
ATOM 1285 C CA . VAL A 1 169 ? 10.506 -10.469 1.017 1.00 84.44 169 VAL A CA 1
ATOM 1286 C C . VAL A 1 169 ? 10.597 -10.555 -0.496 1.00 84.44 169 VAL A C 1
ATOM 1288 O O . VAL A 1 169 ? 9.656 -10.202 -1.207 1.00 84.44 169 VAL A O 1
ATOM 1291 N N . SER A 1 170 ? 11.735 -11.034 -0.995 1.00 87.62 170 SER A N 1
ATOM 1292 C CA . SER A 1 170 ? 11.931 -11.309 -2.419 1.00 87.62 170 SER A CA 1
ATOM 1293 C C . SER A 1 170 ? 11.037 -12.451 -2.895 1.00 87.62 170 SER A C 1
ATOM 1295 O O . SER A 1 170 ? 10.848 -13.453 -2.206 1.00 87.62 170 SER A O 1
ATOM 1297 N N . LEU A 1 171 ? 10.523 -12.311 -4.110 1.00 85.44 171 LEU A N 1
ATOM 1298 C CA . LEU A 1 171 ? 9.674 -13.279 -4.784 1.00 85.44 171 LEU A CA 1
ATOM 1299 C C . LEU A 1 171 ? 10.414 -13.842 -5.996 1.00 85.44 171 LEU A C 1
ATOM 1301 O O . LEU A 1 171 ? 11.074 -13.115 -6.737 1.00 85.44 171 LEU A O 1
ATOM 1305 N N . GLU A 1 172 ? 10.277 -15.146 -6.221 1.00 82.75 172 GLU A N 1
ATOM 1306 C CA . GLU A 1 172 ? 10.935 -15.828 -7.343 1.00 82.75 172 GLU A CA 1
ATOM 1307 C C . GLU A 1 172 ? 10.344 -15.445 -8.708 1.00 82.75 172 GLU A C 1
ATOM 1309 O O . GLU A 1 172 ? 11.007 -15.582 -9.734 1.00 82.75 172 GLU A O 1
ATOM 1314 N N . LYS A 1 173 ? 9.086 -14.988 -8.734 1.00 85.50 173 LYS A N 1
ATOM 1315 C CA . LYS A 1 173 ? 8.330 -14.665 -9.950 1.00 85.50 173 LYS A CA 1
ATOM 1316 C C . LYS A 1 173 ? 7.280 -13.587 -9.686 1.00 85.50 173 LYS A C 1
ATOM 1318 O O . LYS A 1 173 ? 6.942 -13.335 -8.530 1.00 85.50 173 LYS A O 1
ATOM 1323 N N . ASP A 1 174 ? 6.735 -13.018 -10.765 1.00 86.00 174 ASP A N 1
ATOM 1324 C CA . ASP A 1 174 ? 5.578 -12.117 -10.705 1.00 86.00 174 ASP A CA 1
ATOM 1325 C C . ASP A 1 174 ? 4.421 -12.821 -9.973 1.00 86.00 174 ASP A C 1
ATOM 1327 O O . ASP A 1 174 ? 3.973 -13.883 -10.426 1.00 86.00 174 ASP A O 1
ATOM 1331 N N . PRO A 1 175 ? 3.963 -12.293 -8.824 1.00 82.56 175 PRO A N 1
ATOM 1332 C CA . PRO A 1 175 ? 2.891 -12.919 -8.066 1.00 82.56 175 PRO A CA 1
ATOM 1333 C C . PRO A 1 175 ? 1.504 -12.628 -8.653 1.00 82.56 175 PRO A C 1
ATOM 1335 O O . PRO A 1 175 ? 0.530 -13.216 -8.189 1.00 82.56 175 PRO A O 1
ATOM 1338 N N . ARG A 1 176 ? 1.376 -11.705 -9.615 1.00 80.50 176 ARG A N 1
ATOM 1339 C CA . ARG A 1 176 ? 0.083 -11.230 -10.114 1.00 80.50 176 ARG A CA 1
ATOM 1340 C C . ARG A 1 176 ? -0.580 -12.268 -11.016 1.00 80.50 176 ARG A C 1
ATOM 1342 O O . ARG A 1 176 ? 0.030 -12.771 -11.956 1.00 80.50 176 ARG A O 1
ATOM 1349 N N . ASP A 1 177 ? -1.867 -12.510 -10.785 1.00 74.50 177 ASP A N 1
ATOM 1350 C CA . ASP A 1 177 ? -2.730 -13.203 -11.743 1.00 74.50 177 ASP A CA 1
ATOM 1351 C C . ASP A 1 177 ? -3.529 -12.152 -12.513 1.00 74.50 177 ASP A C 1
ATOM 1353 O O . ASP A 1 177 ? -4.201 -11.306 -11.917 1.00 74.50 177 ASP A O 1
ATOM 1357 N N . SER A 1 178 ? -3.444 -12.177 -13.845 1.00 69.88 178 SER A N 1
ATOM 1358 C CA . SER A 1 178 ? -4.226 -11.288 -14.710 1.00 69.88 178 SER A CA 1
ATOM 1359 C C . SER A 1 178 ? -4.076 -9.800 -14.326 1.00 69.88 178 SER A C 1
ATOM 1361 O O . SER A 1 178 ? -5.060 -9.064 -14.234 1.00 69.88 178 SER A O 1
ATOM 1363 N N . ASN A 1 179 ? -2.829 -9.372 -14.077 1.00 72.00 179 ASN A N 1
ATOM 1364 C CA . ASN A 1 179 ? -2.401 -8.034 -13.629 1.00 72.00 179 ASN A CA 1
ATOM 1365 C C . ASN A 1 179 ? -2.812 -7.618 -12.208 1.00 72.00 179 ASN A C 1
ATOM 1367 O O . ASN A 1 179 ? -2.520 -6.493 -11.812 1.00 72.00 179 ASN A O 1
ATOM 1371 N N . LYS A 1 180 ? -3.430 -8.495 -11.411 1.00 79.31 180 LYS A N 1
ATOM 1372 C CA . LYS A 1 180 ? -3.830 -8.169 -10.038 1.00 79.31 180 LYS A CA 1
ATOM 1373 C C . LYS A 1 180 ? -2.907 -8.843 -9.026 1.00 79.31 180 LYS A C 1
ATOM 1375 O O . LYS A 1 180 ? -2.788 -10.070 -9.053 1.00 79.31 180 LYS A O 1
ATOM 1380 N N . PRO A 1 181 ? -2.279 -8.090 -8.108 1.00 84.88 181 PRO A N 1
ATOM 1381 C CA . PRO A 1 181 ? -1.499 -8.687 -7.040 1.00 84.88 181 PRO A CA 1
ATOM 1382 C C . PRO A 1 181 ? -2.403 -9.451 -6.074 1.00 84.88 181 PRO A C 1
ATOM 1384 O O . PRO A 1 181 ? -3.478 -8.958 -5.698 1.00 84.88 181 PRO A O 1
ATOM 1387 N N . PRO A 1 182 ? -1.985 -10.646 -5.640 1.00 86.25 182 PRO A N 1
ATOM 1388 C CA . PRO A 1 182 ? -2.634 -11.332 -4.542 1.00 86.25 182 PRO A CA 1
ATOM 1389 C C . PRO A 1 182 ? -2.218 -10.671 -3.215 1.00 86.25 182 PRO A C 1
ATOM 1391 O O . PRO A 1 182 ? -1.364 -9.784 -3.197 1.00 86.25 182 PRO A O 1
ATOM 1394 N N . PHE A 1 183 ? -2.825 -11.063 -2.096 1.00 88.50 183 PHE A N 1
ATOM 1395 C CA . PHE A 1 183 ? -2.362 -10.584 -0.791 1.00 88.50 183 PHE A CA 1
ATOM 1396 C C . PHE A 1 183 ? -1.074 -11.302 -0.357 1.00 88.50 183 PHE A C 1
ATOM 1398 O O . PHE A 1 183 ? -0.952 -12.499 -0.608 1.00 88.50 183 PHE A O 1
ATOM 1405 N N . PRO A 1 184 ? -0.117 -10.620 0.299 1.00 89.25 184 PRO A N 1
ATOM 1406 C CA . PRO A 1 184 ? 1.117 -11.250 0.759 1.00 89.25 184 PRO A CA 1
ATOM 1407 C C . PRO A 1 184 ? 0.815 -12.349 1.781 1.00 89.25 184 PRO A C 1
ATOM 1409 O O . PRO A 1 184 ? 0.140 -12.105 2.777 1.00 89.25 184 PRO A O 1
ATOM 1412 N N . THR A 1 185 ? 1.323 -13.558 1.550 1.00 87.62 185 THR A N 1
ATOM 1413 C CA . THR A 1 185 ? 1.171 -14.703 2.461 1.00 87.62 185 THR A CA 1
ATOM 1414 C C . THR A 1 185 ? 2.418 -14.937 3.298 1.00 87.62 185 THR A C 1
ATOM 1416 O O . THR A 1 185 ? 3.520 -14.564 2.902 1.00 87.62 185 THR A O 1
ATOM 1419 N N . GLY A 1 186 ? 2.264 -15.665 4.400 1.00 87.69 186 GLY A N 1
ATOM 1420 C CA . GLY A 1 186 ? 3.364 -16.112 5.242 1.00 87.69 186 GLY A CA 1
ATOM 1421 C C . GLY A 1 186 ? 3.443 -15.349 6.556 1.00 87.69 186 GLY A C 1
ATOM 1422 O O . GLY A 1 186 ? 2.462 -14.782 7.038 1.00 87.69 186 GLY A O 1
ATOM 1423 N N . THR A 1 187 ? 4.617 -15.403 7.175 1.00 91.56 187 THR A N 1
ATOM 1424 C CA . THR A 1 187 ? 4.916 -14.732 8.441 1.00 91.56 187 THR A CA 1
ATOM 1425 C C . THR A 1 187 ? 6.151 -13.870 8.250 1.00 91.56 187 THR A C 1
ATOM 1427 O O . THR A 1 187 ? 7.180 -14.380 7.813 1.00 91.56 187 THR A O 1
ATOM 1430 N N . VAL A 1 188 ? 6.036 -12.581 8.558 1.00 90.56 188 VAL A N 1
ATOM 1431 C CA . VAL A 1 188 ? 7.123 -11.608 8.417 1.00 90.56 188 VAL A CA 1
ATOM 1432 C C . VAL A 1 188 ? 7.316 -10.893 9.742 1.00 90.56 188 VAL A C 1
ATOM 1434 O O . VAL A 1 188 ? 6.396 -10.254 10.255 1.00 90.56 188 VAL A O 1
ATOM 1437 N N . GLU A 1 189 ? 8.512 -11.025 10.302 1.00 90.62 189 GLU A N 1
ATOM 1438 C CA . GLU A 1 189 ? 8.922 -10.335 11.521 1.00 90.62 189 GLU A CA 1
ATOM 1439 C C . GLU A 1 189 ? 9.464 -8.950 11.159 1.00 90.62 189 GLU A C 1
ATOM 1441 O O . GLU A 1 189 ? 10.368 -8.819 10.334 1.00 90.62 189 GLU A O 1
ATOM 1446 N N . MET A 1 190 ? 8.914 -7.912 11.781 1.00 87.56 190 MET A N 1
ATOM 1447 C CA . MET A 1 190 ? 9.351 -6.530 11.619 1.00 87.56 190 MET A CA 1
ATOM 1448 C C . MET A 1 190 ? 9.874 -6.040 12.957 1.00 87.56 190 MET A C 1
ATOM 1450 O O . MET A 1 190 ? 9.130 -5.956 13.936 1.00 87.56 190 MET A O 1
ATOM 1454 N N . LYS A 1 191 ? 11.163 -5.717 12.981 1.00 83.50 191 LYS A N 1
ATOM 1455 C CA . LYS A 1 191 ? 11.789 -5.094 14.141 1.00 83.50 191 LYS A CA 1
ATOM 1456 C C . LYS A 1 191 ? 11.557 -3.597 14.094 1.00 83.50 191 LYS A C 1
ATOM 1458 O O . LYS A 1 191 ? 11.668 -3.004 13.023 1.00 83.50 191 LYS A O 1
ATOM 1463 N N . ASP A 1 192 ? 11.281 -3.019 15.255 1.00 80.38 192 ASP A N 1
ATOM 1464 C CA . ASP A 1 192 ? 11.180 -1.566 15.427 1.00 80.38 192 ASP A CA 1
ATOM 1465 C C . ASP A 1 192 ? 10.097 -0.886 14.553 1.00 80.38 192 ASP A C 1
ATOM 1467 O O . ASP A 1 192 ? 10.233 0.255 14.109 1.00 80.38 192 ASP A O 1
ATOM 1471 N N . LEU A 1 193 ? 8.973 -1.572 14.309 1.00 84.06 193 LEU A N 1
ATOM 1472 C CA . LEU A 1 193 ? 7.800 -0.970 13.676 1.00 84.06 193 LEU A CA 1
ATOM 1473 C C . LEU A 1 193 ? 7.159 0.008 14.667 1.00 84.06 193 LEU A C 1
ATOM 1475 O O . LEU A 1 193 ? 6.431 -0.403 15.567 1.00 84.06 193 LEU A O 1
ATOM 1479 N N . HIS A 1 194 ? 7.420 1.308 14.507 1.00 81.69 194 HIS A N 1
ATOM 1480 C CA . HIS A 1 194 ? 6.980 2.344 15.455 1.00 81.69 194 HIS A CA 1
ATOM 1481 C C . HIS A 1 194 ? 7.481 2.115 16.892 1.00 81.69 194 HIS A C 1
ATOM 1483 O O . HIS A 1 194 ? 6.717 2.289 17.853 1.00 81.69 194 HIS A O 1
ATOM 1489 N N . GLY A 1 195 ? 8.745 1.708 17.053 1.00 83.00 195 GLY A N 1
ATOM 1490 C CA . GLY A 1 195 ? 9.343 1.484 18.373 1.00 83.00 195 GLY A CA 1
ATOM 1491 C C . GLY A 1 195 ? 9.035 0.121 18.997 1.00 83.00 195 GLY A C 1
ATOM 1492 O O . GLY A 1 195 ? 9.344 -0.084 20.170 1.00 83.00 195 GLY A O 1
ATOM 1493 N N . GLN A 1 196 ? 8.369 -0.786 18.275 1.00 86.19 196 GLN A N 1
ATOM 1494 C CA . GLN A 1 196 ? 7.949 -2.091 18.790 1.00 86.19 196 GLN A CA 1
ATOM 1495 C C . GLN A 1 196 ? 8.156 -3.206 17.764 1.00 86.19 196 GLN A C 1
ATOM 1497 O O . GLN A 1 196 ? 8.046 -2.999 16.557 1.00 86.19 196 GLN A O 1
ATOM 1502 N N . ASP A 1 197 ? 8.417 -4.412 18.257 1.00 88.88 197 ASP A N 1
ATOM 1503 C CA .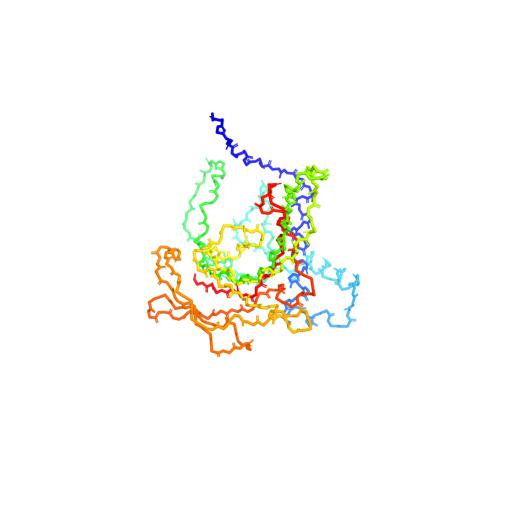 ASP A 1 197 ? 8.513 -5.594 17.410 1.00 88.88 197 ASP A CA 1
ATOM 1504 C C . ASP A 1 197 ? 7.110 -6.105 17.079 1.00 88.88 197 ASP A C 1
ATOM 1506 O O . ASP A 1 197 ? 6.284 -6.350 17.965 1.00 88.88 197 ASP A O 1
ATOM 1510 N N . CYS A 1 198 ? 6.844 -6.276 15.787 1.00 90.12 198 CYS A N 1
ATOM 1511 C CA . CYS A 1 198 ? 5.568 -6.769 15.294 1.00 90.12 198 CYS A CA 1
ATOM 1512 C C . CYS A 1 198 ? 5.768 -7.903 14.287 1.00 90.12 198 CYS A C 1
ATOM 1514 O O . CYS A 1 198 ? 6.824 -8.077 13.685 1.00 90.12 198 CYS A O 1
ATOM 1516 N N . THR A 1 199 ? 4.729 -8.702 14.080 1.00 91.94 199 THR A N 1
ATOM 1517 C CA . THR A 1 199 ? 4.729 -9.824 13.145 1.00 91.94 199 THR A CA 1
ATOM 1518 C C . THR A 1 199 ? 3.494 -9.764 12.263 1.00 91.94 199 THR A C 1
ATOM 1520 O O . THR A 1 199 ? 2.371 -9.877 12.747 1.00 91.94 199 THR A O 1
ATOM 1523 N N . TYR A 1 200 ? 3.688 -9.630 10.957 1.00 91.81 200 TYR A N 1
ATOM 1524 C CA . TYR A 1 200 ? 2.613 -9.785 9.985 1.00 91.81 200 TYR A CA 1
ATOM 1525 C C . TYR A 1 200 ? 2.386 -11.274 9.729 1.00 91.81 200 TYR A C 1
ATOM 1527 O O . TYR A 1 200 ? 3.344 -12.013 9.496 1.00 91.81 200 TYR A O 1
ATOM 1535 N N . LYS A 1 201 ? 1.129 -11.722 9.775 1.00 88.12 201 LYS A N 1
ATOM 1536 C CA . LYS A 1 201 ? 0.743 -13.115 9.530 1.00 88.12 201 LYS A CA 1
ATOM 1537 C C . LYS A 1 201 ? -0.418 -13.172 8.551 1.00 88.12 201 LYS A C 1
ATOM 1539 O O . LYS A 1 201 ? -1.441 -12.518 8.759 1.00 88.12 201 LYS A O 1
ATOM 1544 N N . ASN A 1 202 ? -0.283 -14.010 7.532 1.00 89.56 202 ASN A N 1
ATOM 1545 C CA . ASN A 1 202 ? -1.360 -14.319 6.608 1.00 89.56 202 ASN A CA 1
ATOM 1546 C C . ASN A 1 202 ? -1.273 -15.768 6.109 1.00 89.56 202 ASN A C 1
ATOM 1548 O O . ASN A 1 202 ? -0.228 -16.210 5.630 1.00 89.56 202 ASN A O 1
ATOM 1552 N N . ALA A 1 203 ? -2.376 -16.504 6.228 1.00 77.00 203 ALA A N 1
ATOM 1553 C CA . ALA A 1 203 ? -2.454 -17.918 5.876 1.00 77.00 203 ALA A CA 1
ATOM 1554 C C . ALA A 1 203 ? -2.822 -18.173 4.403 1.00 77.00 203 ALA A C 1
ATOM 1556 O O . ALA A 1 203 ? -2.532 -19.258 3.900 1.00 77.00 203 ALA A O 1
ATOM 1557 N N . ASP A 1 204 ? -3.447 -17.215 3.709 1.00 78.88 204 ASP A N 1
ATOM 1558 C CA . ASP A 1 204 ? -3.913 -17.404 2.334 1.00 78.88 204 ASP A CA 1
ATOM 1559 C C . ASP A 1 204 ? -3.860 -16.120 1.492 1.00 78.88 204 ASP A C 1
ATOM 1561 O O . ASP A 1 204 ? -3.753 -15.007 1.992 1.00 78.88 204 ASP A O 1
ATOM 1565 N N . TRP A 1 205 ? -3.927 -16.285 0.173 1.00 75.44 205 TRP A N 1
ATOM 1566 C CA . TRP A 1 205 ? -3.831 -15.189 -0.796 1.00 75.44 205 TRP A CA 1
ATOM 1567 C C . TRP A 1 205 ? -5.120 -14.356 -0.923 1.00 75.44 205 TRP A C 1
ATOM 1569 O O . TRP A 1 205 ? -5.141 -13.371 -1.666 1.00 75.44 205 TRP A O 1
ATOM 1579 N N . GLY A 1 206 ? -6.206 -14.778 -0.263 1.00 73.81 206 GLY A N 1
ATOM 1580 C CA . GLY A 1 206 ? -7.549 -14.212 -0.387 1.00 73.81 206 GLY A CA 1
ATOM 1581 C C . GLY A 1 206 ? -7.876 -13.156 0.666 1.00 73.81 206 GLY A C 1
ATOM 1582 O O . GLY A 1 206 ? -8.756 -12.328 0.424 1.00 73.81 206 GLY A O 1
ATOM 1583 N N . ASN A 1 207 ? -7.160 -13.141 1.793 1.00 82.75 207 ASN A N 1
ATOM 1584 C CA . ASN A 1 207 ? -7.350 -12.167 2.864 1.00 82.75 207 ASN A CA 1
ATOM 1585 C C . ASN A 1 207 ? -6.124 -11.239 3.051 1.00 82.75 207 ASN A C 1
ATOM 1587 O O . ASN A 1 207 ? -5.011 -11.629 2.706 1.00 82.75 207 ASN A O 1
ATOM 1591 N N . PRO A 1 208 ? -6.293 -10.014 3.590 1.00 85.44 208 PRO A N 1
ATOM 1592 C CA . PRO A 1 208 ? -5.198 -9.048 3.756 1.00 85.44 208 PRO A CA 1
ATOM 1593 C C . PRO A 1 208 ? -4.224 -9.346 4.908 1.00 85.44 208 PRO A C 1
ATOM 1595 O O . PRO A 1 208 ? -3.254 -8.608 5.081 1.00 85.44 208 PRO A O 1
ATOM 1598 N N . GLY A 1 209 ? -4.463 -10.388 5.705 1.00 89.62 209 GLY A N 1
ATOM 1599 C CA . GLY A 1 209 ? -3.660 -10.753 6.868 1.00 89.62 209 GLY A CA 1
ATOM 1600 C C . GLY A 1 209 ? -3.966 -9.961 8.142 1.00 89.62 209 GLY A C 1
ATOM 1601 O O . GLY A 1 209 ? -4.950 -9.228 8.259 1.00 89.62 209 GLY A O 1
ATOM 1602 N N . THR A 1 210 ? -3.118 -10.155 9.148 1.00 87.19 210 THR A N 1
ATOM 1603 C CA . THR A 1 210 ? -3.210 -9.508 10.465 1.00 87.19 210 THR A CA 1
ATOM 1604 C C . THR A 1 210 ? -1.810 -9.182 10.970 1.00 87.19 210 THR A C 1
ATOM 1606 O O . THR A 1 210 ? -0.904 -10.016 10.893 1.00 87.19 210 THR A O 1
ATOM 1609 N N . LEU A 1 211 ? -1.635 -7.977 11.504 1.00 90.38 211 LEU A N 1
ATOM 1610 C CA . LEU A 1 211 ? -0.415 -7.545 12.173 1.00 90.38 211 LEU A CA 1
ATOM 1611 C C . LEU A 1 211 ? -0.524 -7.832 13.672 1.00 90.38 211 LEU A C 1
ATOM 1613 O O . LEU A 1 211 ? -1.503 -7.464 14.305 1.00 90.38 211 LEU A O 1
ATOM 1617 N N . TRP A 1 212 ? 0.485 -8.471 14.245 1.00 85.56 212 TRP A N 1
ATOM 1618 C CA . TRP A 1 212 ? 0.547 -8.797 15.666 1.00 85.56 212 TRP A CA 1
ATOM 1619 C C . TRP A 1 212 ? 1.663 -8.003 16.320 1.00 85.56 212 TRP A C 1
ATOM 1621 O O . TRP A 1 212 ? 2.826 -8.228 16.003 1.00 85.56 212 TRP A O 1
ATOM 1631 N N . CYS A 1 213 ? 1.330 -7.097 17.230 1.00 84.81 213 CYS A N 1
ATOM 1632 C CA . CYS A 1 213 ? 2.311 -6.377 18.038 1.00 84.81 213 CYS A CA 1
ATOM 1633 C C . CYS A 1 213 ? 2.136 -6.838 19.490 1.00 84.81 213 CYS A C 1
ATOM 1635 O O . CYS A 1 213 ? 1.190 -6.438 20.171 1.00 84.81 213 CYS A O 1
ATOM 1637 N N . GLY A 1 214 ? 2.988 -7.767 19.935 1.00 84.75 214 GLY A N 1
ATOM 1638 C CA . GLY A 1 214 ? 2.737 -8.547 21.153 1.00 84.75 214 GLY A CA 1
ATOM 1639 C C . GLY A 1 214 ? 1.487 -9.430 21.018 1.00 84.75 214 GLY A C 1
ATOM 1640 O O . GLY A 1 214 ? 1.326 -10.130 20.019 1.00 84.75 214 GLY A O 1
ATOM 1641 N N . ASP A 1 215 ? 0.591 -9.369 22.007 1.00 79.69 215 ASP A N 1
ATOM 1642 C CA . ASP A 1 215 ? -0.668 -10.136 22.027 1.00 79.69 215 ASP A CA 1
ATOM 1643 C C . ASP A 1 215 ? -1.828 -9.434 21.294 1.00 79.69 215 ASP A C 1
ATOM 1645 O O . ASP A 1 215 ? -2.933 -9.973 21.196 1.00 79.69 215 ASP A O 1
ATOM 1649 N N . VAL A 1 216 ? -1.600 -8.221 20.779 1.00 80.62 216 VAL A N 1
ATOM 1650 C CA . VAL A 1 216 ? -2.627 -7.425 20.101 1.00 80.62 216 VAL A CA 1
ATOM 1651 C C . VAL A 1 216 ? -2.612 -7.724 18.605 1.00 80.62 216 VAL A C 1
ATOM 1653 O O . VAL A 1 216 ? -1.630 -7.446 17.914 1.00 80.62 216 VAL A O 1
ATOM 1656 N N . GLY A 1 217 ? -3.723 -8.274 18.111 1.00 82.12 217 GLY A N 1
ATOM 1657 C CA . GLY A 1 217 ? -3.974 -8.487 16.688 1.00 82.12 217 GLY A CA 1
ATOM 1658 C C . GLY A 1 217 ? -4.675 -7.285 16.053 1.00 82.12 217 GLY A C 1
ATOM 1659 O O . GLY A 1 217 ? -5.777 -6.916 16.455 1.00 82.12 217 GLY A O 1
ATOM 1660 N N . ILE A 1 218 ? -4.046 -6.705 15.038 1.00 84.19 218 ILE A N 1
ATOM 1661 C CA . ILE A 1 218 ? -4.527 -5.569 14.251 1.00 84.19 218 ILE A CA 1
ATOM 1662 C C . ILE A 1 218 ? -4.927 -6.092 12.872 1.00 84.19 218 ILE A C 1
ATOM 1664 O O . ILE A 1 218 ? -4.091 -6.571 12.098 1.00 84.19 218 ILE A O 1
ATOM 1668 N N . ALA A 1 219 ? -6.222 -6.029 12.568 1.00 83.44 219 ALA A N 1
ATOM 1669 C CA . ALA A 1 219 ? -6.748 -6.483 11.288 1.00 83.44 219 ALA A CA 1
ATOM 1670 C C . ALA A 1 219 ? -6.262 -5.574 10.150 1.00 83.44 219 ALA A C 1
ATOM 1672 O O . ALA A 1 219 ? -6.342 -4.349 10.239 1.00 83.44 219 ALA A O 1
ATOM 1673 N N . CYS A 1 220 ? -5.791 -6.182 9.065 1.00 87.44 220 CYS A N 1
ATOM 1674 C CA . CYS A 1 220 ? -5.377 -5.452 7.878 1.00 87.44 220 CYS A CA 1
ATOM 1675 C C . CYS A 1 220 ? -6.510 -5.416 6.845 1.00 87.44 220 CYS A C 1
ATOM 1677 O O . CYS A 1 220 ? -7.391 -6.279 6.820 1.00 87.44 220 CYS A O 1
ATOM 1679 N N . ARG A 1 221 ? -6.470 -4.433 5.948 1.00 86.38 221 ARG A N 1
ATOM 1680 C CA . ARG A 1 221 ? -7.392 -4.299 4.817 1.00 86.38 221 ARG A CA 1
ATOM 1681 C C . ARG A 1 221 ? -6.637 -4.129 3.505 1.00 86.38 221 ARG A C 1
ATOM 1683 O O . ARG A 1 221 ? -5.454 -3.799 3.495 1.00 86.38 221 ARG A O 1
ATOM 1690 N N . GLY A 1 222 ? -7.330 -4.375 2.396 1.00 82.00 222 GLY A N 1
ATOM 1691 C CA . GLY A 1 222 ? -6.785 -4.108 1.070 1.00 82.00 222 GLY A CA 1
ATOM 1692 C C . GLY A 1 222 ? -6.690 -2.611 0.790 1.00 82.00 222 GLY A C 1
ATOM 1693 O O . GLY A 1 222 ? -7.595 -1.858 1.142 1.00 82.00 222 GLY A O 1
ATOM 1694 N N . GLU A 1 223 ? -5.597 -2.207 0.155 1.00 83.06 223 GLU A N 1
ATOM 1695 C CA . GLU A 1 223 ? -5.381 -0.832 -0.296 1.00 83.06 223 GLU A CA 1
ATOM 1696 C C . GLU A 1 223 ? -6.182 -0.496 -1.557 1.00 83.06 223 GLU A C 1
ATOM 1698 O O . GLU A 1 223 ? -6.527 -1.373 -2.355 1.00 83.06 223 GLU A O 1
ATOM 1703 N N . ASN A 1 224 ? -6.449 0.796 -1.763 1.00 71.06 224 ASN A N 1
ATOM 1704 C CA . ASN A 1 224 ? -7.320 1.260 -2.849 1.00 71.06 224 ASN A CA 1
ATOM 1705 C C . ASN A 1 224 ? -6.756 0.932 -4.241 1.00 71.06 224 ASN A C 1
ATOM 1707 O O . ASN A 1 224 ? -7.502 0.522 -5.127 1.00 71.06 224 ASN A O 1
ATOM 1711 N N . MET A 1 225 ? -5.436 1.046 -4.416 1.00 70.62 225 MET A N 1
ATOM 1712 C CA . MET A 1 225 ? -4.762 0.762 -5.691 1.00 70.62 225 MET A CA 1
ATOM 1713 C C . MET A 1 225 ? -4.410 -0.719 -5.874 1.00 70.62 225 MET A C 1
ATOM 1715 O O . MET A 1 225 ? -3.788 -1.089 -6.872 1.00 70.62 225 MET A O 1
ATOM 1719 N N . LYS A 1 226 ? -4.806 -1.606 -4.948 1.00 77.62 226 LYS A N 1
ATOM 1720 C CA . LYS A 1 226 ? -4.481 -3.037 -5.032 1.00 77.62 226 LYS A CA 1
ATOM 1721 C C . LYS A 1 226 ? -4.942 -3.660 -6.351 1.00 77.62 226 LYS A C 1
ATOM 1723 O O . LYS A 1 226 ? -4.311 -4.589 -6.834 1.00 77.62 226 LYS A O 1
ATOM 1728 N N . ASN A 1 227 ? -6.071 -3.217 -6.899 1.00 76.44 227 ASN A N 1
ATOM 1729 C CA . ASN A 1 227 ? -6.664 -3.816 -8.098 1.00 76.44 227 ASN A CA 1
ATOM 1730 C C . ASN A 1 227 ? -6.406 -3.003 -9.373 1.00 76.44 227 ASN A C 1
ATOM 1732 O O . ASN A 1 227 ? -6.989 -3.327 -10.412 1.00 76.44 227 ASN A O 1
ATOM 1736 N N . ASP A 1 228 ? -5.561 -1.975 -9.294 1.00 78.69 228 ASP A N 1
ATOM 1737 C CA . ASP A 1 228 ? -5.162 -1.198 -10.459 1.00 78.69 228 ASP A CA 1
ATOM 1738 C C . ASP A 1 228 ? -4.406 -2.089 -11.448 1.00 78.69 228 ASP A C 1
ATOM 1740 O O . ASP A 1 228 ? -3.640 -2.977 -11.067 1.00 78.69 228 ASP A O 1
ATOM 1744 N N . VAL A 1 229 ? -4.662 -1.860 -12.736 1.00 75.06 229 VAL A N 1
ATOM 1745 C CA . VAL A 1 229 ? -4.078 -2.650 -13.831 1.00 75.06 229 VAL A CA 1
ATOM 1746 C C . VAL A 1 229 ? -2.584 -2.361 -13.984 1.00 75.06 229 VAL A C 1
ATOM 1748 O O . VAL A 1 229 ? -1.817 -3.245 -14.366 1.00 75.06 229 VAL A O 1
ATOM 1751 N N . GLU A 1 230 ? -2.174 -1.131 -13.684 1.00 80.88 230 GLU A N 1
ATOM 1752 C CA . GLU A 1 230 ? -0.804 -0.656 -13.837 1.00 80.88 230 GLU A CA 1
ATOM 1753 C C . GLU A 1 230 ? -0.188 -0.346 -12.473 1.00 80.88 230 GLU A C 1
ATOM 1755 O O . GLU A 1 230 ? -0.805 0.288 -11.617 1.00 80.88 230 GLU A O 1
ATOM 1760 N N . MET A 1 231 ? 1.058 -0.785 -12.284 1.00 88.50 231 MET A N 1
ATOM 1761 C CA . MET A 1 231 ? 1.864 -0.372 -11.139 1.00 88.50 231 MET A CA 1
ATOM 1762 C C . MET A 1 231 ? 2.352 1.062 -11.357 1.00 88.50 231 MET A C 1
ATOM 1764 O O . MET A 1 231 ? 2.626 1.475 -12.485 1.00 88.50 231 MET A O 1
ATOM 1768 N N . LYS A 1 232 ? 2.513 1.818 -10.272 1.00 87.19 232 LYS A N 1
ATOM 1769 C CA . LYS A 1 232 ? 3.048 3.175 -10.329 1.00 87.19 232 LYS A CA 1
ATOM 1770 C C . LYS A 1 232 ? 4.541 3.132 -10.648 1.00 87.19 232 LYS A C 1
ATOM 1772 O O . LYS A 1 232 ? 5.292 2.499 -9.917 1.00 87.19 232 LYS A O 1
ATOM 1777 N N . ASP A 1 233 ? 4.961 3.832 -11.698 1.00 88.25 233 ASP A N 1
ATOM 1778 C CA . ASP A 1 233 ? 6.377 4.108 -11.965 1.00 88.25 233 ASP A CA 1
ATOM 1779 C C . ASP A 1 233 ? 6.921 5.087 -10.913 1.00 88.25 233 ASP A C 1
ATOM 1781 O O . ASP A 1 233 ? 6.397 6.197 -10.754 1.00 88.25 233 ASP A O 1
ATOM 1785 N N . CYS A 1 234 ? 7.936 4.638 -10.178 1.00 85.50 234 CYS A N 1
ATOM 1786 C CA . CYS A 1 234 ? 8.616 5.378 -9.122 1.00 85.50 234 CYS A CA 1
ATOM 1787 C C . CYS A 1 234 ? 10.004 5.877 -9.549 1.00 85.50 234 CYS A C 1
ATOM 1789 O O . CYS A 1 234 ? 10.720 6.459 -8.737 1.00 85.50 234 CYS A O 1
ATOM 1791 N N . GLY A 1 235 ? 10.373 5.699 -10.819 1.00 82.88 235 GLY A N 1
ATOM 1792 C CA . GLY A 1 235 ? 11.639 6.152 -11.375 1.00 82.88 235 GLY A CA 1
ATOM 1793 C C . GLY A 1 235 ? 12.809 5.225 -11.059 1.00 82.88 235 GLY A C 1
ATOM 1794 O O . GLY A 1 235 ? 12.640 4.033 -10.788 1.00 82.88 235 GLY A O 1
ATOM 1795 N N . LYS A 1 236 ? 14.024 5.775 -11.157 1.00 77.06 236 LYS A N 1
ATOM 1796 C CA . LYS A 1 236 ? 15.264 5.020 -10.965 1.00 77.06 236 LYS A CA 1
ATOM 1797 C C . LYS A 1 236 ? 15.696 5.001 -9.504 1.00 77.06 236 LYS A C 1
ATOM 1799 O O . LYS A 1 236 ? 15.606 6.015 -8.819 1.00 77.06 236 LYS A O 1
ATOM 1804 N N . MET A 1 237 ? 16.183 3.847 -9.055 1.00 67.06 237 MET A N 1
ATOM 1805 C CA . MET A 1 237 ? 16.698 3.660 -7.693 1.00 67.06 237 MET A CA 1
ATOM 1806 C C . MET A 1 237 ? 18.114 4.234 -7.519 1.00 67.06 237 MET A C 1
ATOM 1808 O O . MET A 1 237 ? 18.463 4.696 -6.438 1.00 67.06 237 MET A O 1
ATOM 1812 N N . ASP A 1 238 ? 18.910 4.210 -8.586 1.00 63.75 238 ASP A N 1
ATOM 1813 C CA . ASP A 1 238 ? 20.263 4.760 -8.662 1.00 63.75 238 ASP A CA 1
ATOM 1814 C C . ASP A 1 238 ? 20.479 5.277 -10.095 1.00 63.75 238 ASP A C 1
ATOM 1816 O O . ASP A 1 238 ? 19.939 4.713 -11.044 1.00 63.75 238 ASP A O 1
ATOM 1820 N N . ASP A 1 239 ? 21.248 6.348 -10.275 1.00 57.62 239 ASP A N 1
ATOM 1821 C CA . ASP A 1 239 ? 21.641 6.832 -11.604 1.00 57.62 239 ASP A CA 1
ATOM 1822 C C . ASP A 1 239 ? 22.774 5.979 -12.208 1.00 57.62 239 ASP A C 1
ATOM 1824 O O . ASP A 1 239 ? 22.971 5.975 -13.425 1.00 57.62 239 ASP A O 1
ATOM 1828 N N . ALA A 1 240 ? 23.528 5.257 -11.369 1.00 51.94 240 ALA A N 1
ATOM 1829 C CA . ALA A 1 240 ? 24.648 4.407 -11.774 1.00 51.94 240 ALA A CA 1
ATOM 1830 C C . ALA A 1 240 ? 24.222 3.003 -12.237 1.00 51.94 240 ALA A C 1
ATOM 1832 O O . ALA A 1 240 ? 24.971 2.337 -12.955 1.00 51.94 240 ALA A O 1
ATOM 1833 N N . VAL A 1 241 ? 23.028 2.555 -11.842 1.00 58.88 241 VAL A N 1
ATOM 1834 C CA . VAL A 1 241 ? 22.430 1.279 -12.249 1.00 58.88 241 VAL A CA 1
ATOM 1835 C C . VAL A 1 241 ? 21.106 1.607 -12.917 1.00 58.88 241 VAL A C 1
ATOM 1837 O O . VAL A 1 241 ? 20.291 2.303 -12.328 1.00 58.88 241 VAL A O 1
ATOM 1840 N N . ASP A 1 242 ? 20.856 1.118 -14.133 1.00 67.94 242 ASP A N 1
ATOM 1841 C CA . ASP A 1 242 ? 19.566 1.308 -14.813 1.00 67.94 242 ASP A CA 1
ATOM 1842 C C . ASP A 1 242 ? 18.485 0.426 -14.145 1.00 67.94 242 ASP A C 1
ATOM 1844 O O . ASP A 1 242 ? 17.945 -0.503 -14.744 1.00 67.94 242 ASP A O 1
ATOM 1848 N N . THR A 1 243 ? 18.190 0.703 -12.873 1.00 74.62 243 THR A N 1
ATOM 1849 C CA . THR A 1 243 ? 17.173 0.024 -12.075 1.00 74.62 243 THR A CA 1
ATOM 1850 C C . THR A 1 243 ? 15.941 0.900 -11.996 1.00 74.62 243 THR A C 1
ATOM 1852 O O . THR A 1 243 ? 15.930 1.880 -11.254 1.00 74.62 243 THR A O 1
ATOM 1855 N N . THR A 1 244 ? 14.898 0.548 -12.746 1.00 84.12 244 THR A N 1
ATOM 1856 C CA . THR A 1 244 ? 13.599 1.237 -12.673 1.00 84.12 244 THR A CA 1
ATOM 1857 C C . THR A 1 244 ? 12.683 0.507 -11.704 1.00 84.12 244 THR A C 1
ATOM 1859 O O . THR A 1 244 ? 12.587 -0.720 -11.745 1.00 84.12 244 THR A O 1
ATOM 1862 N N . VAL A 1 245 ? 12.011 1.247 -10.828 1.00 88.19 245 VAL A N 1
ATOM 1863 C CA . VAL A 1 245 ? 11.157 0.694 -9.779 1.00 88.19 245 VAL A CA 1
ATOM 1864 C C . VAL A 1 245 ? 9.698 1.009 -10.069 1.00 88.19 245 VAL A C 1
ATOM 1866 O O . VAL A 1 245 ? 9.325 2.157 -10.293 1.00 88.19 245 VAL A O 1
ATOM 1869 N N . TYR A 1 246 ? 8.860 -0.017 -9.989 1.00 89.94 246 TYR A N 1
ATOM 1870 C CA . TYR A 1 246 ? 7.411 0.097 -10.021 1.00 89.94 246 TYR A CA 1
ATOM 1871 C C . TYR A 1 246 ? 6.828 -0.408 -8.708 1.00 89.94 246 TYR A C 1
ATOM 1873 O O . TYR A 1 246 ? 7.263 -1.438 -8.190 1.00 89.94 246 TYR A O 1
ATOM 1881 N N . GLN A 1 247 ? 5.823 0.284 -8.182 1.00 90.75 247 GLN A N 1
ATOM 1882 C CA . GLN A 1 247 ? 5.192 -0.066 -6.914 1.00 90.75 247 GLN A CA 1
ATOM 1883 C C . GLN A 1 247 ? 3.666 -0.066 -7.002 1.00 90.75 247 GLN A C 1
ATOM 1885 O O . GLN A 1 247 ? 3.057 0.694 -7.754 1.00 90.75 247 GLN A O 1
ATOM 1890 N N . GLN A 1 248 ? 3.039 -0.925 -6.205 1.00 90.31 248 GLN A N 1
ATOM 1891 C CA . GLN A 1 248 ? 1.592 -0.986 -6.046 1.00 90.31 248 GLN A CA 1
ATOM 1892 C C . GLN A 1 248 ? 1.264 -1.301 -4.582 1.00 90.31 248 GLN A C 1
ATOM 1894 O O . GLN A 1 248 ? 1.690 -2.346 -4.086 1.00 90.31 248 GLN A O 1
ATOM 1899 N N . PRO A 1 249 ? 0.539 -0.430 -3.862 1.00 89.81 249 PRO A N 1
ATOM 1900 C CA . PRO A 1 249 ? 0.163 -0.695 -2.482 1.00 89.81 249 PRO A CA 1
ATOM 1901 C C . PRO A 1 249 ? -0.947 -1.750 -2.444 1.00 89.81 249 PRO A C 1
ATOM 1903 O O . PRO A 1 249 ? -1.880 -1.719 -3.249 1.00 89.81 249 PRO A O 1
ATOM 1906 N N . VAL A 1 250 ? -0.824 -2.716 -1.531 1.00 90.00 250 VAL A N 1
ATOM 1907 C CA . VAL A 1 250 ? -1.693 -3.906 -1.493 1.00 90.00 250 VAL A CA 1
ATOM 1908 C C . VAL A 1 250 ? -2.406 -4.057 -0.156 1.00 90.00 250 VAL A C 1
ATOM 1910 O O . VAL A 1 250 ? -3.593 -4.391 -0.146 1.00 90.00 250 VAL A O 1
ATOM 1913 N N . VAL A 1 251 ? -1.720 -3.805 0.960 1.00 91.81 251 VAL A N 1
ATOM 1914 C CA . VAL A 1 251 ? -2.267 -3.978 2.315 1.00 91.81 251 VAL A CA 1
ATOM 1915 C C . VAL A 1 251 ? -1.987 -2.748 3.163 1.00 91.81 251 VAL A C 1
ATOM 1917 O O . VAL A 1 251 ? -0.901 -2.179 3.079 1.00 91.81 251 VAL A O 1
ATOM 1920 N N . VAL A 1 252 ? -2.934 -2.402 4.033 1.00 91.44 252 VAL A N 1
ATOM 1921 C CA . VAL A 1 252 ? -2.726 -1.463 5.137 1.00 91.44 252 VAL A CA 1
ATOM 1922 C C . VAL A 1 252 ? -3.321 -2.015 6.436 1.00 91.44 252 VAL A C 1
ATOM 1924 O O . VAL A 1 252 ? -4.412 -2.586 6.432 1.00 91.44 252 VAL A O 1
ATOM 1927 N N . CYS A 1 253 ? -2.605 -1.866 7.546 1.00 87.44 253 CYS A N 1
ATOM 1928 C CA . CYS A 1 253 ? -3.060 -2.193 8.899 1.00 87.44 253 CYS A CA 1
ATOM 1929 C C . CYS A 1 253 ? -2.919 -0.919 9.741 1.00 87.44 253 CYS A C 1
ATOM 1931 O O . CYS A 1 253 ? -1.814 -0.393 9.817 1.00 87.44 253 CYS A O 1
ATOM 1933 N N . GLU A 1 254 ? -3.996 -0.416 10.344 1.00 85.94 254 GLU A N 1
ATOM 1934 C CA . GLU A 1 254 ? -4.014 0.862 11.082 1.00 85.94 254 GLU A CA 1
ATOM 1935 C C . GLU A 1 254 ? -4.528 0.631 12.508 1.00 85.94 254 GLU A C 1
ATOM 1937 O O . GLU A 1 254 ? -5.460 -0.162 12.682 1.00 85.94 254 GLU A O 1
ATOM 1942 N N . TRP A 1 255 ? -3.931 1.289 13.509 1.00 76.00 255 TRP A N 1
ATOM 1943 C CA . TRP A 1 255 ? -4.302 1.159 14.924 1.00 76.00 255 TRP A CA 1
ATOM 1944 C C . TRP A 1 255 ? -3.946 2.378 15.781 1.00 76.00 255 TRP A C 1
ATOM 1946 O O . TRP A 1 255 ? -3.044 3.159 15.399 1.00 76.00 255 TRP A O 1
#

Solvent-accessible surface area (backbone atoms only — not comparable to full-atom values): 15299 Å² total; per-residue (Å²): 138,82,84,83,75,85,76,87,72,90,79,86,56,69,80,73,49,49,61,57,54,50,50,48,54,50,45,53,66,68,35,72,91,49,35,64,80,47,66,93,52,59,73,71,62,35,54,53,52,51,52,56,41,60,74,34,76,86,32,36,49,72,47,87,91,42,58,41,101,86,68,45,76,28,70,47,61,64,74,87,64,53,76,67,63,60,67,68,61,72,89,78,86,80,83,84,91,70,82,85,64,79,71,72,76,69,88,63,39,44,22,42,38,34,28,44,35,41,37,39,39,45,49,77,46,73,39,79,48,88,90,80,46,83,42,79,40,77,77,46,78,43,84,45,29,30,43,36,36,34,74,37,43,54,95,54,82,63,84,70,61,84,83,52,45,98,52,60,44,79,42,98,54,86,75,47,58,95,57,28,61,59,34,74,62,48,76,48,68,37,78,59,52,86,83,36,58,31,33,40,41,20,94,43,55,87,47,51,32,34,38,28,52,75,93,48,76,37,67,31,38,72,34,90,56,29,73,41,78,68,63,47,79,53,48,64,81,43,94,91,41,62,26,40,34,28,36,35,46,39,28,37,29,63,90

Mean predicted aligned error: 18.23 Å

Sequence (255 aa):
MTKVTKVDATVSGTSFAAPQVAGVIATYLSHAETSEQWNGLTGVKRVQEIQKYLISNKSSWIESGAKDPDGYDLRVVWNGAKEEDHKSSGANGYSDSAAPEPAPAQPQGKALTVILQKAYEVTYGIDHNPAMGPHPLPKIEKDIWSWRYFATDQGVSKLCDLEALSADVSLEKDPRDSNKPPFPTGTVEMKDLHGQDCTYKNADWGNPGTLWCGDVGIACRGENMKNDVEMKDCGKMDDAVDTTVYQQPVVVCEW

Foldseek 3Di:
DDDDDDDPDDDDDVVVVVVVVVLLLVLLCPPPVNVVVQPPPDDPRSSVVSVVCQVDPNQWDFDPPDADPVGHGDIDGHRPDDPVNVVPPDPDDDDDDDDDDPPDPDPFWKKKWKKKKWKWWWDWDWDPPVVPHTDTDDIDTDIKIKIFIATDTVPDDCQLPPDGFPFIGTDPDDCDDQQAHFADADKTWGPCSVHFTKIWHDHDRHANTWIGGDPDTFGKDFDPQRGPNAFQWSQAPDPVIRITMTMTITMMTTD

InterPro domains:
  IPR023828 Peptidase S8, subtilisin, Ser-active site [PS00138] (13-23)
  IPR036852 Peptidase S8/S53 domain superfamily [G3DSA:3.40.50.200] (5-81)
  IPR036852 Peptidase S8/S53 domain superfamily [SSF52743] (9-61)

Organism: NCBI:txid156630

Radius of gyration: 24.41 Å; Cα contacts (8 Å, |Δi|>4): 401; chains: 1; bounding box: 71×55×57 Å

Nearest PDB structures (foldseek):
  2pp1-assembly3_C  TM=2.375E-01  e=7.315E+00  Salmonella enterica subsp. enterica serovar Typhimurium
  2r88-assembly2_B  TM=1.934E-01  e=2.486E+00  Escherichia coli
  3pgr-assembly1_A  TM=1.803E-01  e=3.627E+00  Escherichia coli K-12

Secondary structure (DSSP, 8-state):
------------SGGGTHHHHHHHHHHHHH-HHHHGGGTT--HHHHHHHHHHHHHSGGGEEEEEEEE-TTSSEEEEEPSS--HHHHHTS--------S--PPPP-----EEEEEEEEEEEEEEPPEE--TTT-SEEPPPEEEEEEEEEEEEEETT---TT-----S--EEESS---BTTBPPPPPEEEEEEEETTEEEEEEESSTTS--EEEETTEEEEEEE-GGGG-SSPEEEEESBTTTEEEEEEEEEEEEE-

pLDDT: mean 72.22, std 16.09, range [28.5, 92.75]